Protein AF-A0A1B6G269-F1 (afdb_monomer_lite)

Radius of gyration: 30.37 Å; chains: 1; bounding box: 73×26×115 Å

Foldseek 3Di:
DDDPPPPPLPDDPQWDQAPVRDTDGPLQALLPDQPDPVSRSNPDPDDDPPQDCVQWAKDKPPQEDEAEAQDKDKIFIDTDHRDRWFKDKDFPVRDDQDPQWDDDTRIIIGGRDDQVNFGKMKIWTDRPDDPDDDRRMDIYGYGYDHDPEDPQWDQDPVRDTDGPVQQLQPDQPDPVSRSNPDDPDRPPPDPVPPDDD

pLDDT: mean 77.48, std 16.15, range [37.62, 95.69]

Structure (mmCIF, N/CA/C/O backbone):
data_AF-A0A1B6G269-F1
#
_entry.id   AF-A0A1B6G269-F1
#
loop_
_atom_site.group_PDB
_atom_site.id
_atom_site.type_symbol
_atom_site.label_atom_id
_atom_site.label_alt_id
_atom_site.label_comp_id
_atom_site.label_asym_id
_atom_site.label_entity_id
_atom_site.label_seq_id
_atom_site.pdbx_PDB_ins_code
_atom_site.Cartn_x
_atom_site.Cartn_y
_atom_site.Cartn_z
_atom_site.occupancy
_atom_site.B_iso_or_equiv
_atom_site.auth_seq_id
_atom_site.auth_comp_id
_atom_site.auth_asym_id
_atom_site.auth_atom_id
_atom_site.pdbx_PDB_model_num
ATOM 1 N N . TYR A 1 1 ? 26.802 -4.897 -61.020 1.00 37.62 1 TYR A N 1
ATOM 2 C CA . TYR A 1 1 ? 26.958 -5.917 -59.970 1.00 37.62 1 TYR A CA 1
ATOM 3 C C . TYR A 1 1 ? 26.846 -5.179 -58.650 1.00 37.62 1 TYR A C 1
ATOM 5 O O . TYR A 1 1 ? 27.728 -4.387 -58.351 1.00 37.62 1 TYR A O 1
ATOM 13 N N . ILE A 1 2 ? 25.699 -5.272 -57.979 1.00 40.84 2 ILE A N 1
ATOM 14 C CA . ILE A 1 2 ? 25.471 -4.588 -56.699 1.00 40.84 2 ILE A CA 1
ATOM 15 C C . ILE A 1 2 ? 25.799 -5.619 -55.621 1.00 40.84 2 ILE A C 1
ATOM 17 O O . ILE A 1 2 ? 25.168 -6.671 -55.578 1.00 40.84 2 ILE A O 1
ATOM 21 N N . ASP A 1 3 ? 26.832 -5.345 -54.827 1.00 49.84 3 ASP A N 1
ATOM 22 C CA . ASP A 1 3 ? 27.247 -6.178 -53.699 1.00 49.84 3 ASP A CA 1
ATOM 23 C C . ASP A 1 3 ? 26.264 -5.962 -52.539 1.00 49.84 3 ASP A C 1
ATOM 25 O O . ASP A 1 3 ? 26.357 -4.996 -51.782 1.00 49.84 3 ASP A O 1
ATOM 29 N N . LEU A 1 4 ? 25.256 -6.830 -52.462 1.00 47.50 4 LEU A N 1
ATOM 30 C CA . LEU A 1 4 ? 24.335 -6.925 -51.335 1.00 47.50 4 LEU A CA 1
ATOM 31 C C . LEU A 1 4 ? 24.932 -7.881 -50.299 1.00 47.50 4 LEU A C 1
ATOM 33 O O . LEU A 1 4 ? 24.534 -9.042 -50.206 1.00 47.50 4 LEU A O 1
ATOM 37 N N . ARG A 1 5 ? 25.859 -7.384 -49.473 1.00 54.41 5 ARG A N 1
ATOM 38 C CA . ARG A 1 5 ? 26.115 -7.998 -48.164 1.00 54.41 5 ARG A CA 1
ATOM 39 C C . ARG A 1 5 ? 24.937 -7.692 -47.247 1.00 54.41 5 ARG A C 1
ATOM 41 O O . ARG A 1 5 ? 24.951 -6.733 -46.481 1.00 54.41 5 ARG A O 1
ATOM 48 N N . VAL A 1 6 ? 23.894 -8.504 -47.367 1.00 52.16 6 VAL A N 1
ATOM 49 C CA . VAL A 1 6 ? 22.884 -8.650 -46.321 1.00 52.16 6 VAL A CA 1
ATOM 50 C C . VAL A 1 6 ? 23.563 -9.431 -45.198 1.00 52.16 6 VAL A C 1
ATOM 52 O O . VAL A 1 6 ? 23.680 -10.652 -45.268 1.00 52.16 6 VAL A O 1
ATOM 55 N N . GLU A 1 7 ? 24.079 -8.720 -44.196 1.00 54.22 7 GLU A N 1
ATOM 56 C CA . GLU A 1 7 ? 24.446 -9.312 -42.906 1.00 54.22 7 GLU A CA 1
ATOM 57 C C . GLU A 1 7 ? 23.144 -9.821 -42.269 1.00 54.22 7 GLU A C 1
ATOM 59 O O . GLU A 1 7 ? 22.409 -9.082 -41.614 1.00 54.22 7 GLU A O 1
ATOM 64 N N . LEU A 1 8 ? 22.804 -11.078 -42.556 1.00 56.88 8 LEU A N 1
ATOM 65 C CA . LEU A 1 8 ? 21.768 -11.816 -41.848 1.00 56.88 8 LEU A CA 1
ATOM 66 C C . LEU A 1 8 ? 22.183 -11.853 -40.376 1.00 56.88 8 LEU A C 1
ATOM 68 O O . LEU A 1 8 ? 23.177 -12.492 -40.035 1.00 56.88 8 LEU A O 1
ATOM 72 N N . ASN A 1 9 ? 21.450 -11.142 -39.520 1.00 59.78 9 ASN A N 1
ATOM 73 C CA . ASN A 1 9 ? 21.626 -11.239 -38.075 1.00 59.78 9 ASN A CA 1
ATOM 74 C C . ASN A 1 9 ? 21.563 -12.736 -37.684 1.00 59.78 9 ASN A C 1
ATOM 76 O O . ASN A 1 9 ? 20.561 -13.380 -37.988 1.00 59.78 9 ASN A O 1
ATOM 80 N N . PRO A 1 10 ? 22.610 -13.314 -37.064 1.00 71.31 10 PRO A N 1
ATOM 81 C CA . PRO A 1 10 ? 22.728 -14.759 -36.832 1.00 71.31 10 PRO A CA 1
ATOM 82 C C . PRO A 1 10 ? 21.888 -15.287 -35.656 1.00 71.31 10 PRO A C 1
ATOM 84 O O . PRO A 1 10 ? 21.958 -16.476 -35.356 1.00 71.31 10 PRO A O 1
ATOM 87 N N . CYS A 1 11 ? 21.123 -14.425 -34.985 1.00 75.62 11 CYS A N 1
ATOM 88 C CA . CYS A 1 11 ? 20.239 -14.794 -33.881 1.00 75.62 11 CYS A CA 1
ATOM 89 C C . CYS A 1 11 ? 18.804 -15.028 -34.377 1.00 75.62 11 CYS A C 1
ATOM 91 O O . CYS A 1 11 ? 18.394 -14.489 -35.412 1.00 75.62 11 CYS A O 1
ATOM 93 N N . THR A 1 12 ? 18.034 -15.833 -33.645 1.00 77.00 12 THR A N 1
ATOM 94 C CA . THR A 1 12 ? 16.614 -16.066 -33.948 1.00 77.00 12 THR A CA 1
ATOM 95 C C . THR A 1 12 ? 15.759 -14.826 -33.632 1.00 77.00 12 THR A C 1
ATOM 97 O O . THR A 1 12 ? 16.226 -13.886 -32.994 1.00 77.00 12 THR A O 1
ATOM 100 N N . LEU A 1 13 ? 14.503 -14.787 -34.105 1.00 70.00 13 LEU A N 1
ATOM 101 C CA . LEU A 1 13 ? 13.610 -13.622 -33.943 1.00 70.00 13 LEU A CA 1
ATOM 102 C C . LEU A 1 13 ? 13.376 -13.214 -32.477 1.00 70.00 13 LEU A C 1
ATOM 104 O O . LEU A 1 13 ? 13.076 -12.048 -32.227 1.00 70.00 13 LEU A O 1
ATOM 108 N N . ASP A 1 14 ? 13.543 -14.147 -31.538 1.00 70.88 14 ASP A N 1
ATOM 109 C CA . ASP A 1 14 ? 13.321 -13.942 -30.104 1.00 70.88 14 ASP A CA 1
ATOM 110 C C . ASP A 1 14 ? 14.625 -13.727 -29.307 1.00 70.88 14 ASP A C 1
ATOM 112 O O . ASP A 1 14 ? 14.623 -13.739 -28.072 1.00 70.88 14 ASP A O 1
ATOM 116 N N . GLU A 1 15 ? 15.748 -13.506 -29.998 1.00 81.69 15 GLU A N 1
ATOM 117 C CA . GLU A 1 15 ? 17.080 -13.360 -29.408 1.00 81.69 15 GLU A CA 1
ATOM 118 C C . GLU A 1 15 ? 17.746 -12.020 -29.767 1.00 81.69 15 GLU A C 1
ATOM 120 O O . GLU A 1 15 ? 17.632 -11.490 -30.874 1.00 81.69 15 GLU A O 1
ATOM 125 N N . PHE A 1 16 ? 18.491 -11.475 -28.809 1.00 81.69 16 PHE A N 1
ATOM 126 C CA . PHE A 1 16 ? 19.290 -10.268 -28.921 1.00 81.69 16 PHE A CA 1
ATOM 127 C C . PHE A 1 16 ? 20.758 -10.594 -29.224 1.00 81.69 16 PHE A C 1
ATOM 129 O O . PHE A 1 16 ? 21.390 -11.325 -28.456 1.00 81.69 16 PHE A O 1
ATOM 136 N N . PRO A 1 17 ? 21.332 -10.034 -30.303 1.00 83.81 17 PRO A N 1
ATOM 137 C CA . PRO A 1 17 ? 22.758 -10.130 -30.579 1.00 83.81 17 PRO A CA 1
ATOM 138 C C . PRO A 1 17 ? 23.553 -9.130 -29.727 1.00 83.81 17 PRO A C 1
ATOM 140 O O . PRO A 1 17 ? 23.529 -7.922 -29.973 1.00 83.81 17 PRO A O 1
ATOM 143 N N . CYS A 1 18 ? 24.330 -9.642 -28.779 1.00 84.31 18 CYS A N 1
ATOM 144 C CA . CYS A 1 18 ? 25.372 -8.902 -28.074 1.00 84.31 18 CYS A CA 1
ATOM 145 C C . CYS A 1 18 ? 26.434 -8.372 -29.063 1.00 84.31 18 CYS A C 1
ATOM 147 O O . CYS A 1 18 ? 26.624 -8.916 -30.158 1.00 84.31 18 CYS A O 1
ATOM 149 N N . LYS A 1 19 ? 27.205 -7.345 -28.684 1.00 85.00 19 LYS A N 1
ATOM 150 C CA . LYS A 1 19 ? 28.246 -6.753 -29.552 1.00 85.00 19 LYS A CA 1
ATOM 151 C C . LYS A 1 19 ? 29.370 -7.745 -29.882 1.00 85.00 19 LYS A C 1
ATOM 153 O O . LYS A 1 19 ? 29.971 -7.665 -30.954 1.00 85.00 19 LYS A O 1
ATOM 158 N N . ASN A 1 20 ? 29.611 -8.717 -29.006 1.00 85.06 20 ASN A N 1
ATOM 159 C CA . ASN A 1 20 ? 30.516 -9.847 -29.197 1.00 85.06 20 ASN A CA 1
ATOM 160 C C . ASN A 1 20 ? 29.895 -11.034 -29.960 1.00 85.06 20 ASN A C 1
ATOM 162 O O . ASN A 1 20 ? 30.546 -12.072 -30.080 1.00 85.06 20 ASN A O 1
ATOM 166 N N . ARG A 1 21 ? 28.681 -10.875 -30.510 1.00 80.56 21 ARG A N 1
ATOM 167 C CA . ARG A 1 21 ? 27.929 -11.872 -31.295 1.00 80.56 21 ARG A CA 1
ATOM 168 C C . ARG A 1 21 ? 27.376 -13.057 -30.497 1.00 80.56 21 ARG A C 1
ATOM 170 O O . ARG A 1 21 ? 26.940 -14.032 -31.104 1.00 80.56 21 ARG A O 1
ATOM 177 N N . GLN A 1 22 ? 27.370 -12.986 -29.168 1.00 87.69 22 GLN A N 1
ATOM 178 C CA . GLN A 1 22 ? 26.560 -13.882 -28.343 1.00 87.69 22 GLN A CA 1
ATOM 179 C C . GLN A 1 22 ? 25.071 -13.566 -28.561 1.00 87.69 22 GLN A C 1
ATOM 181 O O . GLN A 1 22 ? 24.708 -12.400 -28.671 1.00 87.69 22 GLN A O 1
ATOM 186 N N . CYS A 1 23 ? 24.216 -14.586 -28.628 1.00 88.44 23 CYS A N 1
ATOM 187 C CA . CYS A 1 23 ? 22.764 -14.410 -28.646 1.00 88.44 23 CYS A CA 1
ATOM 188 C C . CYS A 1 23 ? 22.215 -14.715 -27.250 1.00 88.44 23 CYS A C 1
ATOM 190 O O . CYS A 1 23 ? 22.576 -15.733 -26.654 1.00 88.44 23 CYS A O 1
ATOM 192 N N . ILE A 1 24 ? 21.358 -13.842 -26.736 1.00 85.44 24 ILE A N 1
ATOM 193 C CA . ILE A 1 24 ? 20.616 -14.054 -25.488 1.00 85.44 24 ILE A CA 1
ATOM 194 C C . ILE A 1 24 ? 19.118 -13.854 -25.753 1.00 85.44 24 ILE A C 1
ATOM 196 O O . ILE A 1 24 ? 18.775 -13.109 -26.666 1.00 85.44 24 ILE A O 1
ATOM 200 N N . PRO A 1 25 ? 18.202 -14.484 -25.006 1.00 81.75 25 PRO A N 1
ATOM 201 C CA . PRO A 1 25 ? 16.775 -14.177 -25.073 1.00 81.75 25 PRO A CA 1
ATOM 202 C C . PRO A 1 25 ? 16.476 -12.673 -24.989 1.00 81.75 25 PRO A C 1
ATOM 204 O O . PRO A 1 25 ? 17.053 -11.969 -24.168 1.00 81.75 25 PRO A O 1
AT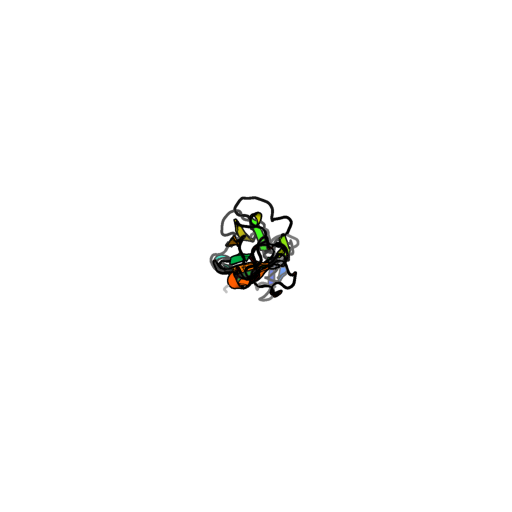OM 207 N N . LEU A 1 26 ? 15.516 -12.174 -25.776 1.00 70.25 26 LEU A N 1
ATOM 208 C CA . LEU A 1 26 ? 15.113 -10.757 -25.745 1.00 70.25 26 LEU A CA 1
ATOM 209 C C . LEU A 1 26 ? 14.633 -10.275 -24.365 1.00 70.25 26 LEU A C 1
ATOM 211 O O . LEU A 1 26 ? 14.704 -9.083 -24.088 1.00 70.25 26 LEU A O 1
ATOM 215 N N . LEU A 1 27 ? 14.138 -11.182 -23.514 1.00 71.50 27 LEU A N 1
ATOM 216 C CA . LEU A 1 27 ? 13.733 -10.879 -22.134 1.00 71.50 27 LEU A CA 1
ATOM 217 C C . LEU A 1 27 ? 14.921 -10.632 -21.190 1.00 71.50 27 LEU A C 1
ATOM 219 O O . LEU A 1 27 ? 14.699 -10.164 -20.083 1.00 71.50 27 LEU A O 1
ATOM 223 N N . GLN A 1 28 ? 16.139 -10.969 -21.621 1.00 77.75 28 GLN A N 1
ATOM 224 C CA . GLN A 1 28 ? 17.386 -10.815 -20.866 1.00 77.75 28 GLN A CA 1
ATOM 225 C C . GLN A 1 28 ? 18.155 -9.539 -21.239 1.00 77.75 28 GLN A C 1
ATOM 227 O O . GLN A 1 28 ? 19.323 -9.388 -20.908 1.00 77.75 28 GLN A O 1
ATOM 232 N N . VAL A 1 29 ? 17.527 -8.643 -22.002 1.00 80.94 29 VAL A N 1
ATOM 233 C CA . VAL A 1 29 ? 18.108 -7.356 -22.394 1.00 80.94 29 VAL A CA 1
ATOM 234 C C . VAL A 1 29 ? 17.570 -6.277 -21.466 1.00 80.94 29 VAL A C 1
ATOM 236 O O . VAL A 1 29 ? 16.350 -6.145 -21.355 1.00 80.94 29 VAL A O 1
ATOM 239 N N . CYS A 1 30 ? 18.450 -5.462 -20.881 1.00 70.94 30 CYS A N 1
ATOM 240 C CA . CYS A 1 30 ? 18.092 -4.420 -19.914 1.00 70.94 30 CYS A CA 1
ATOM 241 C C . CYS A 1 30 ? 17.307 -4.970 -18.701 1.00 70.94 30 CYS A C 1
ATOM 243 O O . CYS A 1 30 ? 16.398 -4.305 -18.195 1.00 70.94 30 CYS A O 1
ATOM 245 N N . ASP A 1 31 ? 17.628 -6.188 -18.256 1.00 64.88 31 ASP A N 1
ATOM 246 C CA . ASP A 1 31 ? 17.035 -6.834 -17.079 1.00 64.88 31 ASP A CA 1
ATOM 247 C C . ASP A 1 31 ? 17.911 -6.701 -15.817 1.00 64.88 31 ASP A C 1
ATOM 249 O O . ASP A 1 31 ? 17.581 -7.220 -14.745 1.00 64.88 31 ASP A O 1
ATOM 253 N N . GLY A 1 32 ? 19.010 -5.948 -15.926 1.00 64.44 32 GLY A N 1
ATOM 254 C CA . GLY A 1 32 ? 19.916 -5.631 -14.828 1.00 64.44 32 GLY A CA 1
ATOM 255 C C . GLY A 1 32 ? 20.874 -6.768 -14.473 1.00 64.44 32 GLY A C 1
ATOM 256 O O . GLY A 1 32 ? 21.616 -6.657 -13.491 1.00 64.44 32 GLY A O 1
ATOM 257 N N . ILE A 1 33 ? 20.882 -7.853 -15.250 1.00 75.19 33 ILE A N 1
ATOM 258 C CA . ILE A 1 33 ? 21.820 -8.963 -15.122 1.00 75.19 33 ILE A CA 1
ATOM 259 C C . ILE A 1 33 ? 22.651 -9.014 -16.403 1.00 75.19 33 ILE A C 1
ATOM 261 O O . ILE A 1 33 ? 22.121 -9.032 -17.503 1.00 75.19 33 ILE A O 1
ATOM 265 N N . LEU A 1 34 ? 23.977 -9.090 -16.261 1.00 81.31 34 LEU A N 1
ATOM 266 C CA . LEU A 1 34 ? 24.868 -9.264 -17.409 1.00 81.31 34 LEU A CA 1
ATOM 267 C C . LEU A 1 34 ? 24.742 -10.691 -17.957 1.00 81.31 34 LEU A C 1
ATOM 269 O O . LEU A 1 34 ? 25.395 -11.624 -17.478 1.00 81.31 34 LEU A O 1
ATOM 273 N N . HIS A 1 35 ? 23.907 -10.847 -18.969 1.00 84.12 35 HIS A N 1
ATOM 274 C CA . HIS A 1 35 ? 23.747 -12.041 -19.781 1.00 84.12 35 HIS A CA 1
ATOM 275 C C . HIS A 1 35 ? 24.718 -12.046 -20.963 1.00 84.12 35 HIS A C 1
ATOM 277 O O . HIS A 1 35 ? 25.256 -13.103 -21.318 1.00 84.12 35 HIS A O 1
ATOM 283 N N . CYS A 1 36 ? 25.015 -10.881 -21.546 1.00 87.19 36 CYS A N 1
ATOM 284 C CA . CYS A 1 36 ? 26.116 -10.767 -22.492 1.00 87.19 36 CYS A CA 1
ATOM 285 C C . CYS A 1 36 ? 27.458 -10.764 -21.752 1.00 87.19 36 CYS A C 1
ATOM 287 O O . CYS A 1 36 ? 27.698 -9.986 -20.830 1.00 87.19 36 CYS A O 1
ATOM 289 N N . SER A 1 37 ? 28.403 -11.575 -22.226 1.00 87.50 37 SER A N 1
ATOM 290 C CA . SER A 1 37 ? 29.769 -11.611 -21.673 1.00 87.50 37 SER A CA 1
ATOM 291 C C . SER A 1 37 ? 30.568 -10.315 -21.881 1.00 87.50 37 SER A C 1
ATOM 293 O O . SER A 1 37 ? 31.573 -10.098 -21.208 1.00 87.50 37 SER A O 1
ATOM 295 N N . ASP A 1 38 ? 30.124 -9.441 -22.785 1.00 84.62 38 ASP A N 1
ATOM 296 C CA . ASP A 1 38 ? 30.651 -8.087 -22.981 1.00 84.62 38 ASP A CA 1
ATOM 297 C C . ASP A 1 38 ? 29.766 -6.988 -22.361 1.00 84.62 38 ASP A C 1
ATOM 299 O O . ASP A 1 38 ? 30.051 -5.802 -22.538 1.00 84.62 38 ASP A O 1
ATOM 303 N N . GLY A 1 39 ? 28.702 -7.383 -21.652 1.00 80.00 39 GLY A N 1
ATOM 304 C CA . GLY A 1 39 ? 27.723 -6.505 -21.018 1.00 80.00 39 GLY A CA 1
ATOM 305 C C . GLY A 1 39 ? 26.888 -5.666 -21.985 1.00 80.00 39 GLY A C 1
ATOM 306 O O . GLY A 1 39 ? 26.321 -4.664 -21.565 1.00 80.00 39 GLY A O 1
ATOM 307 N N . SER A 1 40 ? 26.846 -5.998 -23.282 1.00 85.00 40 SER A N 1
ATOM 308 C CA . SER A 1 40 ? 26.139 -5.191 -24.295 1.00 85.00 40 SER A CA 1
ATOM 309 C C . SER A 1 40 ? 24.630 -5.098 -24.105 1.00 85.00 40 SER A C 1
ATOM 311 O O . SER A 1 40 ? 24.024 -4.122 -24.544 1.00 85.00 40 SER A O 1
ATOM 313 N N . ASP A 1 41 ? 24.047 -6.115 -23.487 1.00 81.06 41 ASP A N 1
ATOM 314 C CA . ASP A 1 41 ? 22.657 -6.174 -23.041 1.00 81.06 41 ASP A CA 1
ATOM 315 C C . ASP A 1 41 ? 22.300 -5.086 -22.029 1.00 81.06 41 ASP A C 1
ATOM 317 O O . ASP A 1 41 ? 21.157 -4.645 -22.003 1.00 81.06 41 ASP A O 1
ATOM 321 N N . GLU A 1 42 ? 23.287 -4.597 -21.277 1.00 81.56 42 GLU A N 1
ATOM 322 C CA . GLU A 1 42 ? 23.119 -3.553 -20.259 1.00 81.56 42 GLU A CA 1
ATOM 323 C C . GLU A 1 42 ? 23.884 -2.255 -20.599 1.00 81.56 42 GLU A C 1
ATOM 325 O O . GLU A 1 42 ? 23.612 -1.183 -20.057 1.00 81.56 42 GLU A O 1
ATOM 330 N N . ALA A 1 43 ? 24.852 -2.300 -21.522 1.00 74.06 43 ALA A N 1
ATOM 331 C CA . ALA A 1 43 ? 25.753 -1.179 -21.807 1.00 74.06 43 ALA A CA 1
ATOM 332 C C . ALA A 1 43 ? 25.138 -0.091 -22.701 1.00 74.06 43 ALA A C 1
ATOM 334 O O . ALA A 1 43 ? 25.681 1.011 -22.812 1.00 74.06 43 ALA A O 1
ATOM 335 N N . THR A 1 44 ? 24.052 -0.384 -23.419 1.00 65.56 44 THR A N 1
ATOM 336 C CA . THR A 1 44 ? 23.376 0.586 -24.296 1.00 65.56 44 THR A CA 1
ATOM 337 C C . THR A 1 44 ? 21.870 0.349 -24.278 1.00 65.56 44 THR A C 1
ATOM 339 O O . THR A 1 44 ? 21.245 0.088 -25.304 1.00 65.56 44 THR A O 1
ATOM 342 N N . CYS A 1 45 ? 21.267 0.518 -23.102 1.00 67.94 45 CYS A N 1
ATOM 343 C CA . CYS A 1 45 ? 19.828 0.737 -22.972 1.00 67.94 45 CYS A CA 1
ATOM 344 C C . CYS A 1 45 ? 19.494 2.155 -23.476 1.00 67.94 45 CYS A C 1
ATOM 346 O O . CYS A 1 45 ? 19.238 3.091 -22.717 1.00 67.94 45 CYS A O 1
ATOM 348 N N . GLN A 1 46 ? 19.590 2.338 -24.796 1.00 55.16 46 GLN A N 1
ATOM 349 C CA . GLN A 1 46 ? 19.053 3.497 -25.495 1.00 55.16 46 GLN A CA 1
ATOM 350 C C . GLN A 1 46 ? 17.594 3.194 -25.807 1.00 55.16 46 GLN A C 1
ATOM 352 O O . GLN A 1 46 ? 17.297 2.396 -26.698 1.00 55.16 46 GLN A O 1
ATOM 357 N N . ILE A 1 47 ? 16.699 3.856 -25.075 1.00 51.03 47 ILE A N 1
ATOM 358 C CA . ILE A 1 47 ? 15.291 4.011 -25.432 1.00 51.03 47 ILE A CA 1
ATOM 359 C C . ILE A 1 47 ? 15.236 4.395 -26.924 1.00 51.03 47 ILE A C 1
ATOM 361 O O . ILE A 1 47 ? 15.537 5.530 -27.296 1.00 51.03 47 ILE A O 1
ATOM 365 N N . ARG A 1 48 ? 14.887 3.454 -27.811 1.00 39.38 48 ARG A N 1
ATOM 366 C CA . ARG A 1 48 ? 14.340 3.833 -29.117 1.00 39.38 48 ARG A CA 1
ATOM 367 C C . ARG A 1 48 ? 12.888 4.234 -28.862 1.00 39.38 48 ARG A C 1
ATOM 369 O O . ARG A 1 48 ? 12.188 3.474 -28.191 1.00 39.38 48 ARG A O 1
ATOM 376 N N . PRO A 1 49 ? 12.414 5.372 -29.392 1.00 39.88 49 PRO A N 1
ATOM 377 C CA . PRO A 1 49 ? 11.008 5.734 -29.280 1.00 39.88 49 PRO A CA 1
ATOM 378 C C . PRO A 1 49 ? 10.191 4.639 -29.982 1.00 39.88 49 PRO A C 1
ATOM 380 O O . PRO A 1 49 ? 10.321 4.462 -31.194 1.00 39.88 49 PRO A O 1
ATOM 383 N N . GLY A 1 50 ? 9.435 3.843 -29.215 1.00 43.97 50 GLY A N 1
ATOM 384 C CA . GLY A 1 50 ? 8.574 2.780 -29.756 1.00 43.97 50 GLY A CA 1
ATOM 385 C C . GLY A 1 50 ? 8.558 1.424 -29.032 1.00 43.97 50 GLY A C 1
ATOM 386 O O . GLY A 1 50 ? 7.788 0.560 -29.441 1.00 43.97 50 GLY A O 1
ATOM 387 N N . ARG A 1 51 ? 9.351 1.201 -27.976 1.00 49.88 51 ARG A N 1
ATOM 388 C CA . ARG A 1 51 ? 9.026 0.204 -26.932 1.00 49.88 51 ARG A CA 1
ATOM 389 C C . ARG A 1 51 ? 9.162 0.893 -25.587 1.00 49.88 51 ARG A C 1
ATOM 391 O O . ARG A 1 51 ? 10.224 0.901 -24.976 1.00 49.88 51 ARG A O 1
ATOM 398 N N . ASP A 1 52 ? 8.098 1.607 -25.269 1.00 47.47 52 ASP A N 1
ATOM 399 C CA . ASP A 1 52 ? 8.040 2.618 -24.236 1.00 47.47 52 ASP A CA 1
ATOM 400 C C . ASP A 1 52 ? 7.535 1.977 -22.935 1.00 47.47 52 ASP A C 1
ATOM 402 O O . ASP A 1 52 ? 6.491 1.328 -22.900 1.00 47.47 52 ASP A O 1
ATOM 406 N N . LEU A 1 53 ? 8.307 2.130 -21.858 1.00 50.75 53 LEU A N 1
ATOM 407 C CA . LEU A 1 53 ? 7.872 1.813 -20.493 1.00 50.75 53 LEU A CA 1
ATOM 408 C C . LEU A 1 53 ? 6.773 2.783 -20.014 1.00 50.75 53 LEU A C 1
ATOM 410 O O . LEU A 1 53 ? 6.296 2.646 -18.891 1.00 50.75 53 LEU A O 1
ATOM 414 N N . SER A 1 54 ? 6.331 3.718 -20.868 1.00 50.12 54 SER A N 1
ATOM 415 C CA . SER A 1 54 ? 5.058 4.441 -20.747 1.00 50.12 54 SER A CA 1
ATOM 416 C C . SER A 1 54 ? 3.850 3.541 -20.512 1.00 50.12 54 SER A C 1
ATOM 418 O O . SER A 1 54 ? 2.872 4.009 -19.940 1.00 50.12 54 SER A O 1
ATOM 420 N N . ASP A 1 55 ? 3.910 2.283 -20.955 1.00 57.66 55 ASP A N 1
ATOM 421 C CA . ASP A 1 55 ? 2.811 1.326 -20.811 1.00 57.66 55 ASP A CA 1
ATOM 422 C C . ASP A 1 55 ? 2.897 0.525 -19.502 1.00 57.66 55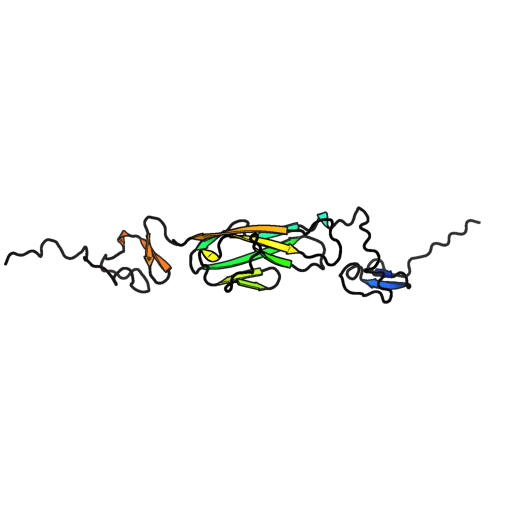 ASP A C 1
ATOM 424 O O . ASP A 1 55 ? 2.068 -0.356 -19.279 1.00 57.66 55 ASP A O 1
ATOM 428 N N . LEU A 1 56 ? 3.896 0.788 -18.641 1.00 72.69 56 LEU A N 1
ATOM 429 C CA . LEU A 1 56 ? 3.908 0.246 -17.286 1.00 72.69 56 LEU A CA 1
ATOM 430 C C . LEU A 1 56 ? 2.948 1.054 -16.410 1.00 72.69 56 LEU A C 1
ATOM 432 O O . LEU A 1 56 ? 3.288 2.119 -15.893 1.00 72.69 56 LEU A O 1
ATOM 436 N N . GLU A 1 57 ? 1.756 0.509 -16.218 1.00 80.56 57 GLU A N 1
ATOM 437 C CA . GLU A 1 57 ? 0.739 1.063 -15.336 1.00 80.56 57 GLU A CA 1
ATOM 438 C C . GLU A 1 57 ? 0.708 0.265 -14.030 1.00 80.56 57 GLU A C 1
ATOM 440 O O . GLU A 1 57 ? 0.554 -0.960 -14.032 1.00 80.56 57 GLU A O 1
ATOM 445 N N . LEU A 1 58 ? 0.865 0.960 -12.902 1.00 88.19 58 LEU A N 1
ATOM 446 C CA . LEU A 1 58 ? 0.595 0.390 -11.586 1.00 88.19 58 LEU A CA 1
ATOM 447 C C . LEU A 1 58 ? -0.795 0.818 -11.137 1.00 88.19 58 LEU A C 1
ATOM 449 O O . LEU A 1 58 ? -1.164 1.981 -11.273 1.00 88.19 58 LEU A O 1
ATOM 453 N N . LYS A 1 59 ? -1.538 -0.126 -10.567 1.00 91.69 59 LYS A N 1
ATOM 454 C CA . LYS A 1 59 ? -2.850 0.106 -9.979 1.00 91.69 59 LYS A CA 1
ATOM 455 C C . LYS A 1 59 ? -2.948 -0.604 -8.640 1.00 91.69 59 LYS A C 1
ATOM 457 O O . LYS A 1 59 ? -2.776 -1.822 -8.565 1.00 91.69 59 LYS A O 1
ATOM 462 N N . ILE A 1 60 ? -3.274 0.130 -7.589 1.00 92.81 60 ILE A N 1
ATOM 463 C CA . ILE A 1 60 ? -3.551 -0.444 -6.276 1.00 92.81 60 ILE A CA 1
ATOM 464 C C . ILE A 1 60 ? -5.038 -0.800 -6.179 1.00 92.81 60 ILE A C 1
ATOM 466 O O . ILE A 1 60 ? -5.917 -0.002 -6.510 1.00 92.81 60 ILE A O 1
ATOM 470 N N . GLU A 1 61 ? -5.329 -2.013 -5.706 1.00 89.38 61 GLU A N 1
ATOM 471 C CA . GLU A 1 61 ? -6.686 -2.448 -5.383 1.00 89.38 61 GLU A CA 1
ATOM 472 C C . GLU A 1 61 ? -6.822 -2.805 -3.892 1.00 89.38 61 GLU A C 1
ATOM 474 O O . GLU A 1 61 ? -6.021 -3.597 -3.371 1.00 89.38 61 GLU A O 1
ATOM 479 N N . PRO A 1 62 ? -7.845 -2.259 -3.199 1.00 87.69 62 PRO A N 1
ATOM 480 C CA . PRO A 1 62 ? -8.804 -1.237 -3.668 1.00 87.69 62 PRO A CA 1
ATOM 481 C C . PRO A 1 62 ? -8.167 0.163 -3.826 1.00 87.69 62 PRO A C 1
ATOM 483 O O . PRO A 1 62 ? -7.102 0.417 -3.281 1.00 87.69 62 PRO A O 1
ATOM 486 N N . SER A 1 63 ? -8.820 1.086 -4.546 1.00 72.06 63 SER A N 1
ATOM 487 C CA . SER A 1 63 ? -8.302 2.450 -4.799 1.00 72.06 63 SER A CA 1
ATOM 488 C C . SER A 1 63 ? -8.435 3.411 -3.606 1.00 72.06 63 SER A C 1
ATOM 490 O O . SER A 1 63 ? -7.793 4.454 -3.560 1.00 72.06 63 SER A O 1
ATOM 492 N N . ASN A 1 64 ? -9.292 3.084 -2.640 1.00 73.81 64 ASN A N 1
ATOM 493 C CA . ASN A 1 64 ? -9.349 3.701 -1.319 1.00 73.81 64 ASN A CA 1
ATOM 494 C C . ASN A 1 64 ? -9.718 2.620 -0.301 1.00 73.81 64 ASN A C 1
ATOM 496 O O . ASN A 1 64 ? -10.304 1.595 -0.666 1.00 73.81 64 ASN A O 1
ATOM 500 N N . ARG A 1 65 ? -9.343 2.816 0.965 1.00 82.56 65 ARG A N 1
ATOM 501 C CA . ARG A 1 65 ? -9.755 1.889 2.014 1.00 82.56 65 ARG A CA 1
ATOM 502 C C . ARG A 1 65 ? -9.932 2.575 3.356 1.00 82.56 65 ARG A C 1
ATOM 504 O O . ARG A 1 65 ? -8.991 3.133 3.919 1.00 82.56 65 ARG A O 1
ATOM 511 N N . GLU A 1 66 ? -11.140 2.438 3.878 1.00 88.56 66 GLU A N 1
ATOM 512 C CA . GLU A 1 66 ? -11.460 2.658 5.280 1.00 88.56 66 GLU A CA 1
ATOM 513 C C . GLU A 1 66 ? -11.385 1.295 5.966 1.00 88.56 66 GLU A C 1
ATOM 515 O O . GLU A 1 66 ? -12.032 0.338 5.545 1.00 88.56 66 GLU A O 1
ATOM 520 N N . ALA A 1 67 ? -10.498 1.183 6.945 1.00 86.38 67 ALA A N 1
ATOM 521 C CA . ALA A 1 67 ? -10.317 -0.016 7.743 1.00 86.38 67 ALA A CA 1
ATOM 522 C C . ALA A 1 67 ? -10.665 0.293 9.193 1.00 86.38 67 ALA A C 1
ATOM 524 O O . ALA A 1 67 ? -10.541 1.429 9.655 1.00 86.38 67 ALA A O 1
ATOM 525 N N . HIS A 1 68 ? -11.050 -0.730 9.935 1.00 85.38 68 HIS A N 1
ATOM 526 C CA . HIS A 1 68 ? -11.355 -0.572 11.346 1.00 85.38 68 HIS A CA 1
ATOM 527 C C . HIS A 1 68 ? -10.200 -1.016 12.236 1.00 85.38 68 HIS A C 1
ATOM 529 O O . HIS A 1 68 ? -9.331 -1.808 11.854 1.00 85.38 68 HIS A O 1
ATOM 535 N N . PHE A 1 69 ? -10.196 -0.509 13.466 1.00 84.75 69 PHE A N 1
ATOM 536 C CA . PHE A 1 69 ? -9.228 -0.919 14.470 1.00 84.75 69 PHE A CA 1
ATOM 537 C C . PHE A 1 69 ? -9.186 -2.451 14.646 1.00 84.75 69 PHE A C 1
ATOM 539 O O . PHE A 1 69 ? -10.189 -3.117 14.906 1.00 84.75 69 PHE A O 1
ATOM 546 N N . GLY A 1 70 ? -7.990 -3.021 14.537 1.00 84.12 70 GLY A N 1
ATOM 547 C CA . GLY A 1 70 ? -7.720 -4.447 14.670 1.00 84.12 70 GLY A CA 1
ATOM 548 C C . GLY A 1 70 ? -8.038 -5.284 13.425 1.00 84.12 70 GLY A C 1
ATOM 549 O O . GLY A 1 70 ? -7.827 -6.500 13.465 1.00 84.12 70 GLY A O 1
ATOM 550 N N . GLU A 1 71 ? -8.526 -4.684 12.338 1.00 85.06 71 GLU A N 1
ATOM 551 C CA . GLU A 1 71 ? -8.778 -5.371 11.067 1.00 85.06 71 GLU A CA 1
ATOM 552 C C . GLU A 1 71 ? -7.462 -5.817 10.405 1.00 85.06 71 GLU A C 1
ATOM 554 O O . GLU A 1 71 ? -6.391 -5.264 10.666 1.00 85.06 71 GLU A O 1
ATOM 559 N N . THR A 1 72 ? -7.522 -6.845 9.555 1.00 90.31 72 THR A N 1
ATOM 560 C CA . THR A 1 72 ? -6.394 -7.207 8.684 1.00 90.31 72 THR A CA 1
ATOM 561 C C . THR A 1 72 ? -6.581 -6.574 7.312 1.00 90.31 72 THR A C 1
ATOM 563 O O . THR A 1 72 ? -7.568 -6.828 6.619 1.00 90.31 72 THR A O 1
ATOM 566 N N . VAL A 1 73 ? -5.617 -5.748 6.920 1.00 92.00 73 VAL A N 1
ATOM 567 C CA . VAL A 1 73 ? -5.670 -4.946 5.703 1.00 92.00 73 VAL A CA 1
ATOM 568 C C . VAL A 1 73 ? -4.699 -5.493 4.667 1.00 92.00 73 VAL A C 1
ATOM 570 O O . VAL A 1 73 ? -3.491 -5.361 4.811 1.00 92.00 73 VAL A O 1
ATOM 573 N N . ASP A 1 74 ? -5.248 -6.086 3.614 1.00 93.50 74 ASP A N 1
ATOM 574 C CA . ASP A 1 74 ? -4.535 -6.482 2.401 1.00 93.50 74 ASP A CA 1
ATOM 575 C C . ASP A 1 74 ? -4.641 -5.405 1.313 1.00 93.50 74 ASP A C 1
ATOM 577 O O . ASP A 1 74 ? -5.747 -5.026 0.923 1.00 93.50 74 ASP A O 1
ATOM 581 N N . LEU A 1 75 ? -3.495 -4.929 0.829 1.00 94.19 75 LEU A N 1
ATOM 582 C CA . LEU A 1 75 ? -3.365 -3.980 -0.276 1.00 94.19 75 LEU A CA 1
ATOM 583 C C . LEU A 1 75 ? -2.559 -4.634 -1.391 1.00 94.19 75 LEU A C 1
ATOM 585 O O . LEU A 1 75 ? -1.445 -5.110 -1.152 1.00 94.19 75 LEU A O 1
ATOM 589 N N . ARG A 1 76 ? -3.113 -4.671 -2.603 1.00 93.81 76 ARG A N 1
ATOM 590 C CA . ARG A 1 76 ? -2.466 -5.326 -3.740 1.00 93.81 76 ARG A CA 1
ATOM 591 C C . ARG A 1 76 ? -2.091 -4.311 -4.803 1.00 93.81 76 ARG A C 1
ATOM 593 O O . ARG A 1 76 ? -2.936 -3.531 -5.221 1.00 93.81 76 ARG A O 1
ATOM 600 N N . CYS A 1 77 ? -0.847 -4.368 -5.260 1.00 92.56 77 CYS A N 1
ATOM 601 C CA . CYS A 1 77 ? -0.362 -3.552 -6.361 1.00 92.56 77 CYS A CA 1
ATOM 602 C C . CYS A 1 77 ? -0.300 -4.382 -7.643 1.00 92.56 77 CYS A C 1
ATOM 604 O O . CYS A 1 77 ? 0.496 -5.309 -7.768 1.00 92.56 77 CYS A O 1
ATOM 606 N N . ILE A 1 78 ? -1.169 -4.069 -8.590 1.00 89.94 78 ILE A N 1
ATOM 607 C CA . ILE A 1 78 ? -1.263 -4.739 -9.879 1.00 89.94 78 ILE A CA 1
ATOM 608 C C . ILE A 1 78 ? -0.423 -3.944 -10.868 1.00 89.94 78 ILE A C 1
ATOM 610 O O . ILE A 1 78 ? -0.602 -2.740 -11.002 1.00 89.94 78 ILE A O 1
ATOM 614 N N . ALA A 1 79 ? 0.479 -4.623 -11.566 1.00 86.44 79 ALA A N 1
ATOM 615 C CA . ALA A 1 79 ? 1.281 -4.022 -12.616 1.00 86.44 79 ALA A CA 1
ATOM 616 C C . ALA A 1 79 ? 0.843 -4.570 -13.978 1.00 86.44 79 ALA A C 1
ATOM 618 O O . ALA A 1 79 ? 0.850 -5.786 -14.193 1.00 86.44 79 ALA A O 1
ATOM 619 N N . ALA A 1 80 ? 0.461 -3.681 -14.888 1.00 81.31 80 ALA A N 1
ATOM 620 C CA . ALA A 1 80 ? 0.196 -3.992 -16.284 1.00 81.31 80 ALA A CA 1
ATOM 621 C C . ALA A 1 80 ? 1.358 -3.440 -17.112 1.00 81.31 80 ALA A C 1
ATOM 623 O O . ALA A 1 80 ? 1.590 -2.240 -17.096 1.00 81.31 80 ALA A O 1
ATOM 624 N N . GLY A 1 81 ? 2.128 -4.306 -17.778 1.00 69.31 81 GLY A N 1
ATOM 625 C CA . GLY A 1 81 ? 3.284 -3.862 -18.556 1.00 69.31 81 GLY A CA 1
ATOM 626 C C . GLY A 1 81 ? 4.371 -4.925 -18.770 1.00 69.31 81 GLY A C 1
ATOM 627 O O . GLY A 1 81 ? 4.139 -6.119 -18.535 1.00 69.31 81 GLY A O 1
ATOM 628 N N . PRO A 1 82 ? 5.561 -4.501 -19.238 1.00 62.06 82 PRO A N 1
ATOM 629 C CA . PRO A 1 82 ? 6.698 -5.377 -19.544 1.00 62.06 82 PRO A CA 1
ATOM 630 C C . PRO A 1 82 ? 7.274 -6.045 -18.291 1.00 62.06 82 PRO A C 1
ATOM 632 O O . PRO A 1 82 ? 7.513 -5.370 -17.307 1.00 62.06 82 PRO A O 1
ATOM 635 N N . GLN A 1 83 ? 7.546 -7.351 -18.315 1.00 64.56 83 GLN A N 1
ATOM 636 C CA . GLN A 1 83 ? 8.100 -8.079 -17.158 1.00 64.56 83 GLN A CA 1
ATOM 637 C C . GLN A 1 83 ? 9.565 -7.682 -16.868 1.00 64.56 83 GLN A C 1
ATOM 639 O O . GLN A 1 83 ? 10.248 -7.184 -17.755 1.00 64.56 83 GLN A O 1
ATOM 644 N N . GLY A 1 84 ? 10.059 -7.943 -15.649 1.00 66.81 84 GLY A N 1
ATOM 645 C CA . GLY A 1 84 ? 11.462 -7.685 -15.263 1.00 66.81 84 GLY A CA 1
ATOM 646 C C . GLY A 1 84 ? 11.663 -6.593 -14.206 1.00 66.81 84 GLY A C 1
ATOM 647 O O . GLY A 1 84 ? 12.792 -6.278 -13.849 1.00 66.81 84 GLY A O 1
ATOM 648 N N . PHE A 1 85 ? 10.583 -6.031 -13.660 1.00 72.44 85 PHE A N 1
ATOM 649 C CA . PHE A 1 85 ? 10.637 -5.060 -12.566 1.00 72.44 85 PHE A CA 1
ATOM 650 C C . PHE A 1 85 ? 10.297 -5.699 -11.214 1.00 72.44 85 PHE A C 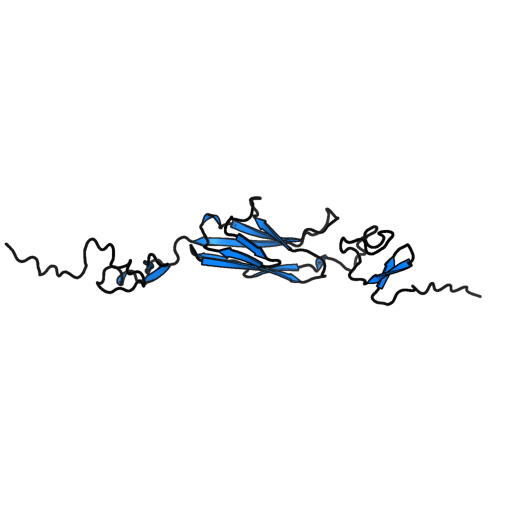1
ATOM 652 O O . PHE A 1 85 ? 9.624 -6.729 -11.124 1.00 72.44 85 PHE A O 1
ATOM 659 N N . LYS A 1 86 ? 10.729 -5.045 -10.132 1.00 77.31 86 LYS A N 1
ATOM 660 C CA . LYS A 1 86 ? 10.362 -5.408 -8.761 1.00 77.31 86 LYS A CA 1
ATOM 661 C C . LYS A 1 86 ? 9.533 -4.300 -8.124 1.00 77.31 86 LYS A C 1
ATOM 663 O O . LYS A 1 86 ? 9.888 -3.129 -8.219 1.00 77.31 86 LYS A O 1
ATOM 668 N N . LEU A 1 87 ? 8.443 -4.701 -7.472 1.00 86.38 87 LEU A N 1
ATOM 669 C CA . LEU A 1 87 ? 7.541 -3.804 -6.757 1.00 86.38 87 LEU A CA 1
ATOM 670 C C . LEU A 1 87 ? 7.997 -3.600 -5.314 1.00 86.38 87 LEU A C 1
ATOM 672 O O . LEU A 1 87 ? 8.412 -4.539 -4.623 1.00 86.38 87 LEU A O 1
ATOM 676 N N . TYR A 1 88 ? 7.855 -2.366 -4.858 1.00 89.44 88 TYR A N 1
ATOM 677 C CA . TYR A 1 88 ? 8.174 -1.921 -3.515 1.00 89.44 88 TYR A CA 1
ATOM 678 C C . TYR A 1 88 ? 7.010 -1.133 -2.936 1.00 89.44 88 TYR A C 1
ATOM 680 O O . TYR A 1 88 ? 6.315 -0.410 -3.648 1.00 89.44 88 TYR A O 1
ATOM 688 N N . TRP A 1 89 ? 6.816 -1.287 -1.629 1.00 92.50 89 TRP A N 1
ATOM 689 C CA . TRP A 1 89 ? 5.874 -0.491 -0.864 1.00 92.50 89 TRP A CA 1
ATOM 690 C C . TRP A 1 89 ? 6.632 0.469 0.042 1.00 92.50 89 TRP A C 1
ATOM 692 O O . TRP A 1 89 ? 7.525 0.065 0.791 1.00 92.50 89 TRP A O 1
ATOM 702 N N . SER A 1 90 ? 6.235 1.731 0.016 1.00 92.31 90 SER A N 1
ATOM 703 C CA . SER A 1 90 ? 6.777 2.772 0.882 1.00 92.31 90 SER A CA 1
ATOM 704 C C . SER A 1 90 ? 5.663 3.651 1.440 1.00 92.31 90 SER A C 1
ATOM 706 O O . SER A 1 90 ? 4.519 3.621 0.979 1.00 92.31 90 SER A O 1
ATOM 708 N N . ARG A 1 91 ? 5.979 4.411 2.491 1.00 93.75 91 ARG A N 1
ATOM 709 C CA . ARG A 1 91 ? 5.076 5.436 3.015 1.00 93.75 91 ARG A CA 1
ATOM 710 C C . ARG A 1 91 ? 5.425 6.788 2.404 1.00 93.75 91 ARG A C 1
ATOM 712 O O . ARG A 1 91 ? 6.600 7.135 2.288 1.00 93.75 91 ARG A O 1
ATOM 719 N N . ALA A 1 92 ? 4.409 7.586 2.084 1.00 92.12 92 ALA A N 1
ATOM 720 C CA . ALA A 1 92 ? 4.612 8.927 1.531 1.00 92.12 92 ALA A CA 1
ATOM 721 C C . ALA A 1 92 ? 5.278 9.910 2.511 1.00 92.12 92 ALA A C 1
ATOM 723 O O . ALA A 1 92 ? 5.853 10.906 2.084 1.00 92.12 92 ALA A O 1
ATOM 724 N N . ASP A 1 93 ? 5.202 9.645 3.816 1.00 90.81 93 ASP A N 1
ATOM 725 C CA . ASP A 1 93 ? 5.864 10.440 4.858 1.00 90.81 93 ASP A CA 1
ATOM 726 C C . ASP A 1 93 ? 7.369 10.142 4.993 1.00 90.81 93 ASP A C 1
ATOM 728 O O . ASP A 1 93 ? 8.045 10.758 5.816 1.00 90.81 93 ASP A O 1
ATOM 732 N N . GLY A 1 94 ? 7.903 9.210 4.195 1.00 86.50 94 GLY A N 1
ATOM 733 C CA . GLY A 1 94 ? 9.302 8.789 4.254 1.00 86.50 94 GLY A CA 1
ATOM 734 C C . GLY A 1 94 ? 9.635 7.894 5.451 1.00 86.50 94 GLY A C 1
ATOM 735 O O . GLY A 1 94 ? 10.801 7.544 5.640 1.00 86.50 94 GLY A O 1
ATOM 736 N N . GLY A 1 95 ? 8.642 7.513 6.260 1.00 89.31 95 GLY A N 1
ATOM 737 C CA . GLY A 1 95 ? 8.809 6.556 7.345 1.00 89.31 95 GLY A CA 1
ATOM 738 C C . GLY A 1 95 ? 8.945 5.118 6.839 1.00 89.31 95 GLY A C 1
ATOM 739 O O . GLY A 1 95 ? 8.503 4.761 5.745 1.00 89.31 95 GLY A O 1
ATOM 740 N N . ASN A 1 96 ? 9.532 4.252 7.666 1.00 92.44 96 ASN A N 1
ATOM 741 C CA . ASN A 1 96 ? 9.512 2.815 7.414 1.00 92.44 96 ASN A CA 1
ATOM 742 C C . ASN A 1 96 ? 8.074 2.272 7.455 1.00 92.44 96 ASN A C 1
ATOM 744 O O . ASN A 1 96 ? 7.196 2.827 8.122 1.00 92.44 96 ASN A O 1
ATOM 748 N N . LEU A 1 97 ? 7.844 1.146 6.773 1.00 93.06 97 LEU A N 1
ATOM 749 C CA . LEU A 1 97 ? 6.580 0.425 6.889 1.00 93.06 97 LEU A CA 1
ATOM 750 C C . LEU A 1 97 ? 6.291 0.091 8.368 1.00 93.06 97 LEU A C 1
ATOM 752 O O . LEU A 1 97 ? 7.227 -0.222 9.112 1.00 93.06 97 LEU A O 1
ATOM 756 N N . PRO A 1 98 ? 5.019 0.159 8.804 1.00 93.62 98 PRO A N 1
ATOM 757 C CA . PRO A 1 98 ? 4.648 -0.121 10.188 1.00 93.62 98 PRO A CA 1
ATOM 758 C C . PRO A 1 98 ? 5.135 -1.495 10.663 1.00 93.62 98 PRO A C 1
ATOM 760 O O . PRO A 1 98 ? 5.203 -2.436 9.878 1.00 93.62 98 PRO A O 1
ATOM 763 N N . ALA A 1 99 ? 5.399 -1.652 11.962 1.00 93.31 99 ALA A N 1
ATOM 764 C CA . ALA A 1 99 ? 5.899 -2.915 12.522 1.00 93.31 99 ALA A CA 1
ATOM 765 C C . ALA A 1 99 ? 4.953 -4.112 12.298 1.00 93.31 99 ALA A C 1
ATOM 767 O O . ALA A 1 99 ? 5.393 -5.259 12.257 1.00 93.31 99 ALA A O 1
ATOM 768 N N . ASN A 1 100 ? 3.654 -3.846 12.145 1.00 93.25 100 ASN A N 1
ATOM 769 C CA . ASN A 1 100 ? 2.619 -4.832 11.846 1.00 93.25 100 ASN A CA 1
ATOM 770 C C . ASN A 1 100 ? 2.348 -5.014 10.339 1.00 93.25 100 ASN A C 1
ATOM 772 O O . ASN A 1 100 ? 1.402 -5.714 9.971 1.00 93.25 100 ASN A O 1
ATOM 776 N N . ALA A 1 101 ? 3.154 -4.393 9.474 1.00 95.06 101 ALA A N 1
ATOM 777 C CA . ALA A 1 101 ? 3.081 -4.523 8.027 1.00 95.06 101 ALA A CA 1
ATOM 778 C C . ALA A 1 101 ? 4.049 -5.597 7.519 1.00 95.06 101 ALA A C 1
ATOM 780 O O . ALA A 1 101 ? 5.213 -5.661 7.921 1.00 95.06 101 ALA A O 1
ATOM 781 N N . ARG A 1 102 ? 3.588 -6.418 6.576 1.00 95.38 102 ARG A N 1
ATOM 782 C CA . ARG A 1 102 ? 4.398 -7.436 5.911 1.00 95.38 102 ARG A CA 1
ATOM 783 C C . ARG A 1 102 ? 4.202 -7.367 4.403 1.00 95.38 102 ARG A C 1
ATOM 785 O O . ARG A 1 102 ? 3.118 -7.659 3.902 1.00 95.38 102 ARG A O 1
ATOM 792 N N . GLN A 1 103 ? 5.269 -7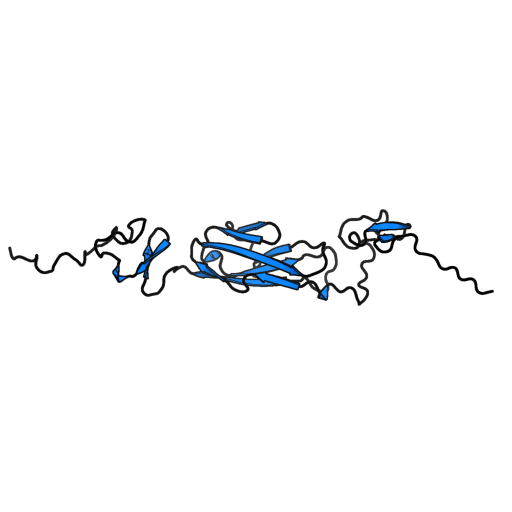.026 3.685 1.00 93.81 103 GLN A N 1
ATOM 793 C CA . GLN A 1 103 ? 5.292 -7.058 2.225 1.00 93.81 103 GLN A CA 1
ATOM 794 C C . GLN A 1 103 ? 5.656 -8.463 1.721 1.00 93.81 103 GLN A C 1
ATOM 796 O O . GLN A 1 103 ? 6.610 -9.077 2.200 1.00 93.81 103 GLN A O 1
ATOM 801 N N . THR A 1 104 ? 4.905 -8.966 0.741 1.00 92.75 104 THR A N 1
ATOM 802 C CA . THR A 1 104 ? 5.184 -10.205 -0.000 1.00 92.75 104 THR A CA 1
ATOM 803 C C . THR A 1 104 ? 4.944 -9.948 -1.487 1.00 92.75 104 THR A C 1
ATOM 805 O O . THR A 1 104 ? 3.815 -10.046 -1.955 1.00 92.75 104 THR A O 1
ATOM 808 N N . GLY A 1 105 ? 6.000 -9.589 -2.226 1.00 87.38 105 GLY A N 1
ATOM 809 C CA . GLY A 1 105 ? 5.891 -9.263 -3.652 1.00 87.38 105 GLY A CA 1
ATOM 810 C C . GLY A 1 105 ? 4.990 -8.048 -3.897 1.00 87.38 105 GLY A 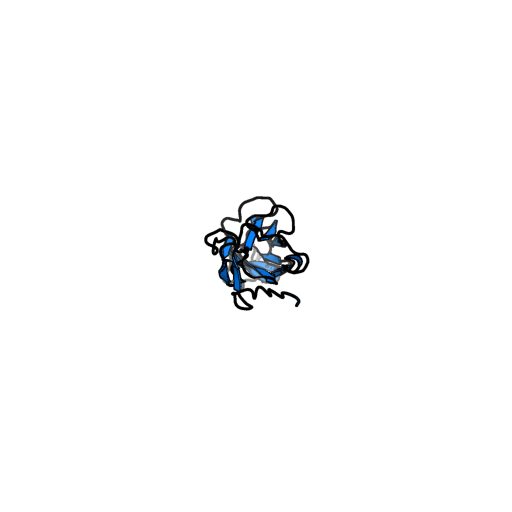C 1
ATOM 811 O O . GLY A 1 105 ? 5.325 -6.946 -3.458 1.00 87.38 105 GLY A O 1
ATOM 812 N N . ASP A 1 106 ? 3.862 -8.283 -4.571 1.00 89.88 106 ASP A N 1
ATOM 813 C CA . ASP A 1 106 ? 2.811 -7.318 -4.916 1.00 89.88 106 ASP A CA 1
ATOM 814 C C . ASP A 1 106 ? 1.838 -7.005 -3.763 1.00 89.88 106 ASP A C 1
ATOM 816 O O . ASP A 1 106 ? 1.120 -6.003 -3.818 1.00 89.88 106 ASP A O 1
ATOM 820 N N . LEU A 1 107 ? 1.815 -7.832 -2.712 1.00 93.44 107 LEU A N 1
ATOM 821 C CA . LEU A 1 107 ? 0.874 -7.723 -1.597 1.00 93.44 107 LEU A CA 1
ATOM 822 C C . LEU A 1 107 ? 1.519 -7.084 -0.359 1.00 93.44 107 LEU A C 1
ATOM 824 O O . LEU A 1 107 ? 2.539 -7.564 0.144 1.00 93.44 107 LEU A O 1
ATOM 828 N N . LEU A 1 108 ? 0.865 -6.067 0.197 1.00 95.25 108 LEU A N 1
ATOM 829 C CA . LEU A 1 108 ? 1.144 -5.525 1.523 1.00 95.25 108 LEU A CA 1
ATOM 830 C C . LEU A 1 108 ? 0.018 -5.926 2.482 1.00 95.25 108 LEU A C 1
ATOM 832 O O . LEU A 1 108 ? -1.132 -5.539 2.293 1.00 95.25 108 LEU A O 1
ATOM 836 N N . ARG A 1 109 ? 0.356 -6.695 3.521 1.00 95.69 109 ARG A N 1
ATOM 837 C CA . ARG A 1 109 ? -0.586 -7.128 4.562 1.00 95.69 109 ARG A CA 1
ATOM 838 C C . ARG A 1 109 ? -0.271 -6.447 5.888 1.00 95.69 109 ARG A C 1
ATOM 840 O O . ARG A 1 109 ? 0.811 -6.643 6.437 1.00 95.69 109 ARG A O 1
ATOM 847 N N . LEU A 1 110 ? -1.226 -5.701 6.426 1.00 94.81 110 LEU A N 1
ATOM 848 C CA . LEU A 1 110 ? -1.193 -5.104 7.761 1.00 94.81 110 LEU A CA 1
ATOM 849 C C . LEU A 1 110 ? -2.076 -5.933 8.692 1.00 94.81 110 LEU A C 1
ATOM 851 O O . LEU A 1 110 ? -3.281 -6.046 8.477 1.00 94.81 110 LEU A O 1
ATOM 855 N N . THR A 1 111 ? -1.497 -6.520 9.732 1.00 92.81 111 THR A N 1
ATOM 856 C CA . THR A 1 111 ? -2.264 -7.279 10.731 1.00 92.81 111 THR A CA 1
ATOM 857 C C . THR A 1 111 ? -2.622 -6.398 11.915 1.00 92.81 111 THR A C 1
ATOM 859 O O . THR A 1 111 ? -1.750 -5.709 12.438 1.00 92.81 111 THR A O 1
ATOM 862 N N . SER A 1 112 ? -3.862 -6.478 12.400 1.00 89.31 112 SER A N 1
ATOM 863 C CA . SER A 1 112 ? -4.323 -5.702 13.558 1.00 89.31 112 SER A CA 1
ATOM 864 C C . SER A 1 112 ? -4.124 -4.192 13.368 1.00 89.31 112 SER A C 1
ATOM 866 O O . SER A 1 112 ? -3.306 -3.580 14.054 1.00 89.31 112 SER A O 1
ATOM 868 N N . ALA A 1 113 ? -4.856 -3.610 12.415 1.00 90.12 113 ALA A N 1
ATOM 869 C CA . ALA A 1 113 ? -4.741 -2.207 12.032 1.00 90.12 113 ALA A CA 1
ATOM 870 C C . ALA A 1 113 ? -4.928 -1.246 13.223 1.00 90.12 113 ALA A C 1
ATOM 872 O O . ALA A 1 113 ? -5.868 -1.373 14.003 1.00 90.12 113 ALA A O 1
ATOM 873 N N . THR A 1 114 ? -4.050 -0.260 13.367 1.00 90.25 114 THR A N 1
ATOM 874 C CA . THR A 1 114 ? -4.138 0.804 14.378 1.00 90.25 114 THR A CA 1
ATOM 875 C C . THR A 1 114 ? -4.279 2.166 13.696 1.00 90.25 114 THR A C 1
ATOM 877 O O . THR A 1 114 ? -3.969 2.286 12.509 1.00 90.25 114 THR A O 1
ATOM 880 N N . PRO A 1 115 ? -4.691 3.232 14.408 1.00 88.94 115 PRO A N 1
ATOM 881 C CA . PRO A 1 115 ? -4.785 4.567 13.815 1.00 88.94 115 PRO A CA 1
ATOM 882 C C . PRO A 1 115 ? -3.445 5.063 13.258 1.00 88.94 115 PRO A C 1
ATOM 884 O O . PRO A 1 115 ? -3.428 5.797 12.276 1.00 88.94 115 PRO A O 1
ATOM 887 N N . GLU A 1 116 ? -2.326 4.605 13.830 1.00 89.88 116 GLU A N 1
ATOM 888 C CA . GLU A 1 116 ? -0.957 4.897 13.378 1.00 89.88 116 GLU A CA 1
ATOM 889 C C . GLU A 1 116 ? -0.619 4.285 12.009 1.00 89.88 116 GLU A C 1
ATOM 891 O O . GLU A 1 116 ? 0.312 4.730 11.328 1.00 89.88 116 GLU A O 1
ATOM 896 N N . ASN A 1 117 ? -1.368 3.261 11.587 1.00 92.00 117 ASN A N 1
ATOM 897 C CA . ASN A 1 117 ? -1.260 2.714 10.239 1.00 92.00 117 ASN A CA 1
ATOM 898 C C . ASN A 1 117 ? -1.917 3.615 9.189 1.00 92.00 117 ASN A C 1
ATOM 900 O O . ASN A 1 117 ? -1.711 3.367 8.003 1.00 92.00 117 ASN A O 1
ATOM 904 N N . SER A 1 118 ? -2.677 4.639 9.588 1.00 92.31 118 SER A N 1
ATOM 905 C CA . SER A 1 118 ? -3.275 5.578 8.641 1.00 92.31 118 SER A CA 1
ATOM 906 C C . SER A 1 118 ? -2.205 6.392 7.920 1.00 92.31 118 SER A C 1
ATOM 908 O O . SER A 1 118 ? -1.173 6.758 8.492 1.00 92.31 118 SER A O 1
ATOM 910 N N . GLY A 1 119 ? -2.476 6.704 6.660 1.00 92.88 119 GLY A N 1
ATOM 911 C CA . GLY A 1 119 ? -1.587 7.484 5.815 1.00 92.88 119 GLY A CA 1
ATOM 912 C C . GLY A 1 119 ? -1.583 6.992 4.377 1.00 92.88 119 GLY A C 1
ATOM 913 O O . GLY A 1 119 ? -2.329 6.089 3.996 1.00 92.88 119 GLY A O 1
ATOM 914 N N . ARG A 1 120 ? -0.716 7.609 3.577 1.00 94.44 120 ARG A N 1
ATOM 915 C CA . ARG A 1 120 ? -0.555 7.282 2.165 1.00 94.44 120 ARG A CA 1
ATOM 916 C C . ARG A 1 120 ? 0.510 6.213 1.971 1.00 94.44 120 ARG A C 1
ATOM 918 O O . ARG A 1 120 ? 1.677 6.430 2.312 1.00 94.44 120 ARG A O 1
ATOM 925 N N . TYR A 1 121 ? 0.106 5.102 1.374 1.00 94.38 121 TYR A N 1
ATOM 926 C CA . TYR A 1 121 ? 0.987 4.024 0.943 1.00 94.38 121 TYR A CA 1
ATOM 927 C C . TYR A 1 121 ? 1.222 4.152 -0.553 1.00 94.38 121 TYR A C 1
ATOM 929 O O . TYR A 1 121 ? 0.280 4.366 -1.313 1.00 94.38 121 TYR A O 1
ATOM 937 N N . ILE A 1 122 ? 2.479 4.037 -0.958 1.00 92.94 122 ILE A N 1
ATOM 938 C CA . ILE A 1 122 ? 2.911 4.166 -2.344 1.00 92.94 122 ILE A CA 1
ATOM 939 C C . ILE A 1 122 ? 3.441 2.808 -2.780 1.00 92.94 122 ILE A C 1
ATOM 941 O O . ILE A 1 122 ? 4.329 2.250 -2.131 1.00 92.94 122 ILE A O 1
ATOM 945 N N . CYS A 1 123 ? 2.898 2.290 -3.875 1.00 91.81 123 CYS A N 1
ATOM 946 C CA . CYS A 1 123 ? 3.520 1.200 -4.604 1.00 91.81 123 CYS A CA 1
ATOM 947 C C . CYS A 1 123 ? 4.351 1.798 -5.734 1.00 91.81 123 CYS A C 1
ATOM 949 O O . CYS A 1 123 ? 3.833 2.592 -6.518 1.00 91.81 123 CYS A O 1
ATOM 951 N N . HIS A 1 124 ? 5.622 1.427 -5.819 1.00 88.12 124 HIS A N 1
ATOM 952 C CA . HIS A 1 124 ? 6.525 1.909 -6.857 1.00 88.12 124 HIS A CA 1
ATOM 953 C C . HIS A 1 124 ? 7.474 0.811 -7.335 1.00 88.12 124 HIS A C 1
ATOM 955 O O . HIS A 1 124 ? 7.667 -0.212 -6.674 1.00 88.12 124 HIS A O 1
ATOM 961 N N . THR A 1 125 ? 8.082 1.036 -8.495 1.00 80.88 125 THR A N 1
ATOM 962 C CA . THR A 1 125 ? 9.155 0.195 -9.037 1.00 80.88 125 THR A CA 1
ATOM 963 C C . THR A 1 125 ? 10.467 0.958 -9.084 1.00 80.88 125 THR A C 1
ATOM 965 O O . THR A 1 125 ? 10.518 2.065 -9.621 1.00 80.88 125 THR A O 1
ATOM 968 N N . ASP A 1 126 ? 11.548 0.331 -8.638 1.00 68.75 126 ASP A N 1
ATOM 969 C CA . ASP A 1 126 ? 12.882 0.917 -8.745 1.00 68.75 126 ASP A CA 1
ATOM 970 C C . ASP A 1 126 ? 13.562 0.315 -9.979 1.00 68.75 126 ASP A C 1
ATOM 972 O O . ASP A 1 126 ? 13.984 -0.842 -9.955 1.00 68.75 126 ASP A O 1
ATOM 976 N N . PHE A 1 127 ? 13.638 1.069 -11.079 1.00 61.53 127 PHE A N 1
ATOM 977 C CA . PHE A 1 127 ? 14.434 0.657 -12.236 1.00 61.53 127 PHE A CA 1
ATOM 978 C C . PHE A 1 127 ? 15.919 0.818 -11.915 1.00 61.53 127 PHE A C 1
ATOM 980 O O . PHE A 1 127 ? 16.376 1.896 -11.521 1.00 61.53 127 PHE A O 1
ATOM 987 N N . TYR A 1 128 ? 16.691 -0.252 -12.097 1.00 48.44 128 TYR A N 1
ATOM 988 C CA . TYR A 1 128 ? 18.136 -0.199 -11.933 1.00 48.44 128 TYR A CA 1
ATOM 989 C C . TYR A 1 128 ? 18.744 0.516 -13.149 1.00 48.44 128 TYR A C 1
ATOM 991 O O . TYR A 1 128 ? 18.927 -0.086 -14.199 1.00 48.44 128 TYR A O 1
ATOM 999 N N . GLY A 1 129 ? 19.040 1.816 -13.023 1.00 50.47 129 GLY A N 1
ATOM 1000 C CA . GLY A 1 129 ? 20.054 2.453 -13.874 1.00 50.47 129 GLY A CA 1
ATOM 1001 C C . GLY A 1 129 ? 19.714 3.731 -14.650 1.00 50.47 129 GLY A C 1
ATOM 1002 O O . GLY A 1 129 ? 20.635 4.263 -15.264 1.00 50.47 129 GLY A O 1
ATOM 1003 N N . GLN A 1 130 ? 18.499 4.297 -14.627 1.00 48.53 130 GLN A N 1
ATOM 1004 C CA . GLN A 1 130 ? 18.259 5.616 -15.254 1.00 48.53 130 GLN A CA 1
ATOM 1005 C C . GLN A 1 130 ? 17.395 6.547 -14.394 1.00 48.53 130 GLN A C 1
ATOM 1007 O O . GLN A 1 130 ? 16.224 6.306 -14.133 1.00 48.53 130 GLN A O 1
ATOM 1012 N N . SER A 1 131 ? 17.993 7.666 -13.985 1.00 48.41 131 SER A N 1
ATOM 1013 C CA . SER A 1 131 ? 17.423 8.727 -13.147 1.00 48.41 131 SER A CA 1
ATOM 1014 C C . SER A 1 131 ? 16.505 9.705 -13.894 1.00 48.41 131 SER A C 1
ATOM 1016 O O . SER A 1 131 ? 16.291 10.829 -13.439 1.00 48.41 131 SER A O 1
ATOM 1018 N N . SER A 1 132 ? 15.949 9.328 -15.044 1.00 52.41 132 SER A N 1
ATOM 1019 C CA . SER A 1 132 ? 15.033 10.209 -15.762 1.00 52.41 132 SER A CA 1
ATOM 1020 C C . SER A 1 132 ? 14.187 9.428 -16.758 1.00 52.41 132 SER A C 1
ATOM 1022 O O . SER A 1 132 ? 14.577 9.265 -17.906 1.00 52.41 132 SER A O 1
ATOM 1024 N N . HIS A 1 133 ? 13.057 8.924 -16.264 1.00 48.12 133 HIS A N 1
ATOM 1025 C CA . HIS A 1 133 ? 11.728 8.879 -16.889 1.00 48.12 133 HIS A CA 1
ATOM 1026 C C . HIS A 1 133 ? 10.950 7.650 -16.384 1.00 48.12 133 HIS A C 1
ATOM 1028 O O . HIS A 1 133 ? 11.157 6.523 -16.813 1.00 48.12 133 HIS A O 1
ATOM 1034 N N . THR A 1 134 ? 10.043 7.953 -15.449 1.00 49.69 134 THR A N 1
ATOM 1035 C CA . THR A 1 134 ? 8.900 7.155 -14.982 1.00 49.69 134 THR A CA 1
ATOM 1036 C C . THR A 1 134 ? 9.204 5.947 -14.087 1.00 49.69 134 THR A C 1
ATOM 1038 O O . THR A 1 134 ? 9.094 4.792 -14.481 1.00 49.69 134 THR A O 1
ATOM 1041 N N . THR A 1 135 ? 9.459 6.214 -12.802 1.00 59.28 135 THR A N 1
ATOM 1042 C CA . THR A 1 135 ? 9.038 5.291 -11.737 1.00 59.28 135 THR A CA 1
ATOM 1043 C C . THR A 1 135 ? 7.516 5.198 -11.828 1.00 59.28 135 THR A C 1
ATOM 1045 O O . THR A 1 135 ? 6.821 6.124 -11.405 1.00 59.28 135 THR A O 1
ATOM 1048 N N . ALA A 1 136 ? 6.992 4.139 -12.450 1.00 75.94 136 ALA A N 1
ATOM 1049 C CA . ALA A 1 136 ? 5.568 3.863 -12.368 1.00 75.94 136 ALA A CA 1
ATOM 1050 C C . ALA A 1 136 ? 5.235 3.722 -10.880 1.00 75.94 136 ALA A C 1
ATOM 1052 O O . ALA A 1 136 ? 5.910 3.000 -10.139 1.00 75.94 136 ALA A O 1
ATOM 1053 N N . GLN A 1 137 ? 4.270 4.510 -10.429 1.00 87.50 137 GLN A N 1
ATOM 1054 C CA . GLN A 1 137 ? 3.864 4.549 -9.039 1.00 87.50 137 GLN A CA 1
ATOM 1055 C C . GLN A 1 137 ? 2.369 4.795 -8.965 1.00 87.50 137 GLN A C 1
ATOM 1057 O O . GLN A 1 137 ? 1.816 5.548 -9.765 1.00 87.50 137 GLN A O 1
ATOM 1062 N N . ASP A 1 138 ? 1.750 4.192 -7.968 1.00 91.06 138 ASP A N 1
ATOM 1063 C CA . ASP A 1 138 ? 0.376 4.472 -7.588 1.00 91.06 138 ASP A CA 1
ATOM 1064 C C . ASP A 1 138 ? 0.308 4.595 -6.066 1.00 91.06 138 ASP A C 1
ATOM 1066 O O . ASP A 1 138 ? 1.221 4.163 -5.348 1.00 91.06 138 ASP A O 1
ATOM 1070 N N . TYR A 1 139 ? -0.744 5.226 -5.559 1.00 93.12 139 TYR A N 1
ATOM 1071 C CA . TYR A 1 139 ? -0.909 5.442 -4.131 1.00 93.12 139 TYR A CA 1
ATOM 1072 C C . TYR A 1 139 ? -2.319 5.123 -3.654 1.00 93.12 139 TYR A C 1
ATOM 1074 O O . TYR A 1 139 ? -3.305 5.289 -4.363 1.00 93.12 139 TYR A O 1
ATOM 1082 N N . ILE A 1 140 ? -2.400 4.716 -2.391 1.00 93.38 140 ILE A N 1
ATOM 1083 C CA . ILE A 1 140 ? -3.655 4.547 -1.672 1.00 93.38 140 ILE A CA 1
ATOM 1084 C C . ILE A 1 140 ? -3.578 5.278 -0.337 1.00 93.38 140 ILE A C 1
ATOM 1086 O O . ILE A 1 140 ? -2.602 5.161 0.409 1.00 93.38 140 ILE A O 1
ATOM 1090 N N . ASP A 1 141 ? -4.630 6.026 -0.029 1.00 93.44 141 ASP A N 1
ATOM 1091 C CA . ASP A 1 141 ? -4.827 6.626 1.283 1.00 93.44 141 ASP A CA 1
ATOM 1092 C C . ASP A 1 141 ? -5.602 5.631 2.164 1.00 93.44 141 ASP A C 1
ATOM 1094 O O . ASP A 1 141 ? -6.786 5.366 1.939 1.00 93.44 141 ASP A O 1
ATOM 1098 N N . LEU A 1 142 ? -4.912 5.042 3.145 1.00 93.12 142 LEU A N 1
ATOM 1099 C CA . LEU A 1 142 ? -5.510 4.155 4.141 1.00 93.12 142 LEU A CA 1
ATOM 1100 C C . LEU A 1 142 ? -5.951 4.986 5.343 1.00 93.12 142 LEU A C 1
ATOM 1102 O O . LEU A 1 142 ? -5.139 5.685 5.960 1.00 93.12 142 LEU A O 1
ATOM 1106 N N . ARG A 1 143 ? -7.221 4.857 5.717 1.00 91.44 143 ARG A N 1
ATOM 1107 C CA . ARG A 1 143 ? -7.770 5.470 6.926 1.00 91.44 143 ARG A CA 1
ATOM 1108 C C . ARG A 1 143 ? -8.211 4.381 7.886 1.00 91.44 143 ARG A C 1
ATOM 1110 O O . ARG A 1 143 ? -9.062 3.571 7.534 1.00 91.44 143 ARG A O 1
ATOM 1117 N N . VAL A 1 144 ? -7.637 4.365 9.087 1.00 90.31 144 VAL A N 1
ATOM 1118 C CA . VAL A 1 144 ? -8.042 3.431 10.139 1.00 90.31 144 VAL A CA 1
ATOM 1119 C C . VAL A 1 144 ? -8.915 4.157 11.152 1.00 90.31 144 VAL A C 1
ATOM 1121 O O . VAL A 1 144 ? -8.443 5.042 11.868 1.00 90.31 144 VAL A O 1
ATOM 1124 N N . GLU A 1 145 ? -10.189 3.783 11.218 1.00 84.44 145 GLU A N 1
ATOM 1125 C CA . GLU A 1 145 ? -11.137 4.353 12.168 1.00 84.44 145 GLU A CA 1
ATOM 1126 C C . GLU A 1 145 ? -11.171 3.553 13.473 1.00 84.44 145 GLU A C 1
ATOM 1128 O O . GLU A 1 145 ? -11.223 2.321 13.494 1.00 84.44 145 GLU A O 1
ATOM 1133 N N . LEU A 1 146 ? -11.149 4.286 14.589 1.00 74.69 146 LEU A N 1
ATOM 1134 C CA . LEU A 1 146 ? -11.237 3.722 15.936 1.00 74.69 146 LEU A CA 1
ATOM 1135 C C . LEU A 1 146 ? -12.624 3.160 16.260 1.00 74.69 146 LEU A C 1
ATOM 1137 O O . LEU A 1 146 ? -12.733 2.377 17.200 1.00 74.69 146 LEU A O 1
ATOM 1141 N N . ASN A 1 147 ? -13.658 3.549 15.506 1.00 68.94 147 ASN A N 1
ATOM 1142 C CA . ASN A 1 147 ? -15.024 3.115 15.756 1.00 68.94 147 ASN A CA 1
ATOM 1143 C C . ASN A 1 147 ? -15.499 2.163 14.640 1.00 68.94 147 ASN A C 1
ATOM 1145 O O . ASN A 1 147 ? -15.790 2.625 13.540 1.00 68.94 147 ASN A O 1
ATOM 1149 N N . PRO A 1 148 ? -15.545 0.839 14.880 1.00 70.00 148 PRO A N 1
ATOM 1150 C CA . PRO A 1 148 ? -16.091 -0.129 13.928 1.00 70.00 148 PRO A CA 1
ATOM 1151 C C . PRO A 1 148 ? -17.621 -0.143 13.858 1.00 70.00 148 PRO A C 1
ATOM 1153 O O . PRO A 1 148 ? -18.172 -0.867 13.036 1.00 70.00 148 PRO A O 1
ATOM 1156 N N . CYS A 1 149 ? -18.298 0.612 14.724 1.00 75.44 149 CYS A N 1
ATOM 1157 C CA . CYS A 1 149 ? -19.747 0.576 14.872 1.00 75.44 149 CYS A CA 1
ATOM 1158 C C . CYS A 1 149 ? -20.380 1.915 14.476 1.00 75.44 149 CYS A C 1
ATOM 1160 O O . CYS A 1 149 ? -19.754 2.977 14.584 1.00 75.44 149 CYS A O 1
ATOM 1162 N N . THR A 1 150 ? -21.630 1.864 14.017 1.00 77.00 150 THR A N 1
ATOM 1163 C CA . THR A 1 150 ? -22.414 3.067 13.709 1.00 77.00 150 THR A CA 1
ATOM 1164 C C . THR A 1 150 ? -22.762 3.846 14.986 1.00 77.00 150 THR A C 1
ATOM 1166 O O . THR A 1 150 ? -22.588 3.354 16.099 1.00 77.00 150 THR A O 1
ATOM 1169 N N . LEU A 1 151 ? -23.245 5.088 14.847 1.00 73.62 151 LEU A N 1
ATOM 1170 C CA . LEU A 1 151 ? -23.610 5.939 15.993 1.00 73.62 151 LEU A CA 1
ATOM 1171 C C . LEU A 1 151 ? -24.648 5.298 16.931 1.00 73.62 151 LEU A C 1
ATOM 1173 O O . LEU A 1 151 ? -24.678 5.647 18.108 1.00 73.62 151 LEU A O 1
ATOM 1177 N N . ASP A 1 152 ? -25.459 4.368 16.422 1.00 80.94 152 ASP A N 1
ATOM 1178 C CA . ASP A 1 152 ? -26.529 3.693 17.163 1.00 80.94 152 ASP A CA 1
ATOM 1179 C C . ASP A 1 152 ? -26.122 2.299 17.680 1.00 80.94 152 ASP A C 1
ATOM 1181 O O . ASP A 1 152 ? -26.965 1.521 18.138 1.00 80.94 152 ASP A O 1
ATOM 1185 N N . GLU A 1 153 ? -24.828 1.971 17.634 1.00 85.50 153 GLU A N 1
ATOM 1186 C CA . GLU A 1 153 ? -24.284 0.667 18.008 1.00 85.50 153 GLU A CA 1
ATOM 1187 C C . GLU A 1 153 ? -23.180 0.770 19.076 1.00 85.50 153 GLU A C 1
ATOM 1189 O O . GLU A 1 153 ? -22.382 1.705 19.126 1.00 85.50 153 GLU A O 1
ATOM 1194 N N . PHE A 1 154 ? -23.129 -0.237 19.943 1.00 84.94 154 PHE A N 1
ATOM 1195 C CA . PHE A 1 154 ? -22.143 -0.430 20.992 1.00 84.94 154 PHE A CA 1
ATOM 1196 C C . PHE A 1 154 ? -21.018 -1.369 20.534 1.00 84.94 154 PHE A C 1
ATOM 1198 O O . PHE A 1 154 ? -21.297 -2.502 20.124 1.00 84.94 154 PHE A O 1
ATOM 1205 N N . PRO A 1 155 ? -19.745 -0.949 20.647 1.00 84.31 155 PRO A N 1
ATOM 1206 C CA . PRO A 1 155 ? -18.602 -1.815 20.394 1.00 84.31 155 PRO A CA 1
ATOM 1207 C C . PRO A 1 155 ? -18.329 -2.737 21.592 1.00 84.31 155 PRO A C 1
ATOM 1209 O O . PRO A 1 155 ? -17.832 -2.306 22.635 1.00 84.31 155 PRO A O 1
ATOM 1212 N N . CYS A 1 156 ? -18.587 -4.031 21.417 1.00 85.50 156 CYS A N 1
ATOM 1213 C CA . CYS A 1 156 ? -18.184 -5.077 22.353 1.00 85.50 156 CYS A CA 1
ATOM 1214 C C . CYS A 1 156 ? -16.651 -5.166 22.469 1.00 85.50 156 CYS A C 1
ATOM 1216 O O . CYS A 1 156 ? -15.910 -4.832 21.536 1.00 85.50 156 CYS A O 1
ATOM 1218 N N . LYS A 1 157 ? -16.133 -5.714 23.575 1.00 83.31 157 LYS A N 1
ATOM 1219 C CA . LYS A 1 157 ? -14.676 -5.849 23.781 1.00 83.31 157 LYS A CA 1
ATOM 1220 C C . LYS A 1 157 ? -14.036 -6.821 22.785 1.00 83.31 157 LYS A C 1
ATOM 1222 O O . LYS A 1 157 ? -12.853 -6.688 22.467 1.00 83.31 157 LYS A O 1
ATOM 1227 N N . ASN A 1 158 ? -14.799 -7.788 22.274 1.00 79.69 158 ASN A N 1
ATOM 1228 C CA . ASN A 1 158 ? -14.359 -8.696 21.214 1.00 79.69 158 ASN A CA 1
ATOM 1229 C C . ASN A 1 158 ? -14.470 -8.117 19.788 1.00 79.69 158 ASN A C 1
ATOM 1231 O O . ASN A 1 158 ? -14.123 -8.833 18.847 1.00 79.69 158 ASN A O 1
ATOM 1235 N N . ARG A 1 159 ? -14.884 -6.847 19.633 1.00 75.44 159 ARG A N 1
ATOM 1236 C CA . ARG A 1 159 ? -15.102 -6.136 18.355 1.00 75.44 159 ARG A CA 1
ATOM 1237 C C . ARG A 1 159 ? -16.396 -6.494 17.610 1.00 75.44 159 ARG A C 1
ATOM 1239 O O . ARG A 1 159 ? -16.534 -6.146 16.443 1.00 75.44 159 ARG A O 1
ATOM 1246 N N . GLN A 1 160 ? -17.341 -7.168 18.262 1.00 84.31 160 GLN A N 1
ATOM 1247 C CA . GLN A 1 160 ? -18.715 -7.284 17.770 1.00 84.31 160 GLN A CA 1
ATOM 1248 C C . GLN A 1 160 ? -19.450 -5.949 17.974 1.00 84.31 160 GLN A C 1
ATOM 1250 O O . GLN A 1 160 ? -19.274 -5.309 19.006 1.00 84.31 160 GLN A O 1
ATOM 1255 N N . CYS A 1 161 ? -20.268 -5.530 17.011 1.00 88.00 161 CYS A N 1
ATOM 1256 C CA . CYS A 1 161 ? -21.179 -4.397 17.179 1.00 88.00 161 CYS A CA 1
ATOM 1257 C C . CYS A 1 161 ? -22.581 -4.927 17.475 1.00 88.00 161 CYS A C 1
ATOM 1259 O O . CYS A 1 161 ? -23.044 -5.864 16.818 1.00 88.00 161 CYS A O 1
ATOM 1261 N N . ILE A 1 162 ? -23.242 -4.338 18.465 1.00 88.12 162 ILE A N 1
ATOM 1262 C CA . ILE A 1 162 ? -24.645 -4.607 18.795 1.00 88.12 162 ILE A CA 1
ATOM 1263 C C . ILE A 1 162 ? -25.390 -3.270 18.891 1.00 88.12 162 ILE A C 1
ATOM 1265 O O . ILE A 1 162 ? -24.763 -2.272 19.231 1.00 88.12 162 ILE A O 1
ATOM 1269 N N . PRO A 1 163 ? -26.697 -3.186 18.616 1.00 89.50 163 PRO A N 1
ATOM 1270 C CA . PRO A 1 163 ? -27.478 -1.975 18.864 1.00 89.50 163 PRO A CA 1
ATOM 1271 C C . PRO A 1 163 ? -27.312 -1.442 20.295 1.00 89.50 163 PRO A C 1
ATOM 1273 O O . PRO A 1 163 ? -27.322 -2.219 21.247 1.00 89.50 163 PRO A O 1
ATOM 1276 N N . LEU A 1 164 ? -27.251 -0.118 20.477 1.00 85.56 164 LEU A N 1
ATOM 1277 C CA . LEU A 1 164 ? -27.166 0.507 21.810 1.00 85.56 164 LEU A CA 1
ATOM 1278 C C . LEU A 1 164 ? -28.318 0.094 22.745 1.00 85.56 164 LEU A C 1
ATOM 1280 O O . LEU A 1 164 ? -28.148 0.089 23.959 1.00 85.56 164 LEU A O 1
ATOM 1284 N N . LEU A 1 165 ? -29.480 -0.269 22.189 1.00 87.19 165 LEU A N 1
ATOM 1285 C CA . LEU A 1 165 ? -30.637 -0.765 22.947 1.00 87.19 165 LEU A CA 1
ATOM 1286 C C . LEU A 1 165 ? -30.410 -2.138 23.594 1.00 87.19 165 LEU A C 1
ATOM 1288 O O . LEU A 1 165 ? -31.151 -2.490 24.503 1.00 87.19 165 LEU A O 1
ATOM 1292 N N . GLN A 1 166 ? -29.425 -2.895 23.111 1.00 90.50 166 GLN A N 1
ATOM 1293 C CA . GLN A 1 166 ? -29.057 -4.220 23.615 1.00 90.50 166 GLN A CA 1
ATOM 1294 C C . GLN A 1 166 ? -27.973 -4.157 24.698 1.00 90.50 166 GLN A C 1
ATOM 1296 O O . GLN A 1 166 ? -27.488 -5.183 25.158 1.00 90.50 166 GLN A O 1
ATOM 1301 N N . VAL A 1 167 ? -27.551 -2.952 25.088 1.00 90.62 167 VAL A N 1
ATOM 1302 C CA . VAL A 1 167 ? -26.579 -2.761 26.165 1.00 90.62 167 VAL A CA 1
ATOM 1303 C C . VAL A 1 167 ? -27.317 -2.705 27.492 1.00 90.62 167 VAL A C 1
ATOM 1305 O O . VAL A 1 167 ? -28.212 -1.876 27.668 1.00 90.62 167 VAL A O 1
ATOM 1308 N N . CYS A 1 168 ? -26.884 -3.518 28.454 1.00 89.81 168 CYS A N 1
ATOM 1309 C CA . CYS A 1 168 ? -27.491 -3.598 29.779 1.00 89.81 168 CYS A CA 1
ATOM 1310 C C . CYS A 1 168 ? -28.980 -3.985 29.767 1.00 89.81 168 CYS A C 1
ATOM 1312 O O . CYS A 1 168 ? -29.702 -3.610 30.690 1.00 89.81 168 CYS A O 1
ATOM 1314 N N . ASP A 1 169 ? -29.462 -4.711 28.760 1.00 88.50 169 ASP A N 1
ATOM 1315 C CA . ASP A 1 169 ? -30.852 -5.174 28.686 1.00 88.50 169 ASP A CA 1
ATOM 1316 C C . ASP A 1 169 ? -31.091 -6.513 29.412 1.00 88.50 169 ASP A C 1
ATOM 1318 O O . ASP A 1 169 ? -32.218 -7.014 29.489 1.00 88.50 169 ASP A O 1
ATOM 1322 N N . GLY A 1 170 ? -30.038 -7.063 30.021 1.00 84.69 170 GLY A N 1
ATOM 1323 C CA . GLY A 1 170 ? -30.067 -8.302 30.787 1.00 84.69 170 GLY A CA 1
ATOM 1324 C C . GLY A 1 170 ? -29.860 -9.558 29.941 1.00 84.69 170 GLY A C 1
ATOM 1325 O O . GLY A 1 170 ? -29.947 -10.664 30.489 1.00 84.69 170 GLY A O 1
ATOM 1326 N N . ILE A 1 171 ? -29.581 -9.416 28.644 1.00 89.50 171 ILE A N 1
ATOM 1327 C CA . ILE A 1 171 ? -29.297 -10.512 27.719 1.00 89.50 171 ILE A CA 1
ATOM 1328 C C . ILE A 1 171 ? -27.882 -10.325 27.165 1.00 89.50 171 ILE A C 1
ATOM 1330 O O . ILE A 1 171 ? -27.502 -9.247 26.739 1.00 89.50 171 ILE A O 1
ATOM 1334 N N . LEU A 1 172 ? -27.095 -11.405 27.139 1.00 91.75 172 LEU A N 1
ATOM 1335 C CA . LEU A 1 172 ? -25.755 -11.386 26.547 1.00 91.75 172 LEU A CA 1
ATOM 1336 C C . LEU A 1 172 ? -25.851 -11.388 25.018 1.00 91.75 172 LEU A C 1
ATOM 1338 O O . LEU A 1 172 ? -26.099 -12.432 24.406 1.00 91.75 172 LEU A O 1
ATOM 1342 N N . HIS A 1 173 ? -25.617 -10.233 24.414 1.00 90.69 173 HIS A N 1
ATOM 1343 C CA . HIS A 1 173 ? -25.538 -10.033 22.973 1.00 90.69 173 HIS A CA 1
ATOM 1344 C C . HIS A 1 173 ? -24.092 -10.028 22.476 1.00 90.69 173 HIS A C 1
ATOM 1346 O O . HIS A 1 173 ? -23.811 -10.565 21.397 1.00 90.69 173 HIS A O 1
ATOM 1352 N N . CYS A 1 174 ? -23.153 -9.479 23.254 1.00 89.56 174 CYS A N 1
ATOM 1353 C CA . CYS A 1 174 ? -21.734 -9.614 22.941 1.00 89.56 174 CYS A CA 1
ATOM 1354 C C . CYS A 1 174 ? -21.276 -11.053 23.206 1.00 89.56 174 CYS A C 1
ATOM 1356 O O . CYS A 1 174 ? -21.528 -11.610 24.275 1.00 89.56 174 CYS A O 1
ATOM 1358 N N . SER A 1 175 ? -20.506 -11.644 22.286 1.00 89.06 175 SER A N 1
ATOM 1359 C CA . SER A 1 175 ? -19.973 -13.005 22.498 1.00 89.06 175 SER A CA 1
ATOM 1360 C C . SER A 1 175 ? -18.995 -13.091 23.682 1.00 89.06 175 SER A C 1
ATOM 1362 O O . SER A 1 175 ? -18.757 -14.174 24.210 1.00 89.06 175 SER A O 1
ATOM 1364 N N . ASP A 1 176 ? -18.411 -11.964 24.098 1.00 87.94 176 ASP A N 1
ATOM 1365 C CA . ASP A 1 176 ? -17.595 -11.844 25.311 1.00 87.94 176 ASP A CA 1
ATOM 1366 C C . ASP A 1 176 ? -18.365 -11.301 26.532 1.00 87.94 176 ASP A C 1
ATOM 1368 O O . ASP A 1 176 ? -17.791 -11.189 27.616 1.00 87.94 176 ASP A O 1
ATOM 1372 N N . GLY A 1 177 ? -19.651 -10.979 26.368 1.00 88.50 177 GLY A N 1
ATOM 1373 C CA . GLY A 1 177 ? -20.538 -10.485 27.421 1.00 88.50 177 GLY A CA 1
ATOM 1374 C C . GLY A 1 177 ? -20.249 -9.072 27.924 1.00 88.50 177 GLY A C 1
ATOM 1375 O O . GLY A 1 177 ? -20.717 -8.700 29.002 1.00 88.50 177 GLY A O 1
ATOM 1376 N N . SER A 1 178 ? -19.448 -8.283 27.198 1.00 89.38 178 SER A N 1
ATOM 1377 C CA . SER A 1 178 ? -19.085 -6.919 27.606 1.00 89.38 178 SER A CA 1
ATOM 1378 C C . SER A 1 178 ? -20.268 -5.962 27.745 1.00 89.38 178 SER A C 1
ATOM 1380 O O . SER A 1 178 ? -20.170 -5.006 28.510 1.00 89.38 178 SER A O 1
ATOM 1382 N N . ASP A 1 179 ? -21.359 -6.221 27.033 1.00 89.69 179 ASP A N 1
ATOM 1383 C CA . ASP A 1 179 ? -22.614 -5.469 27.089 1.00 89.69 179 A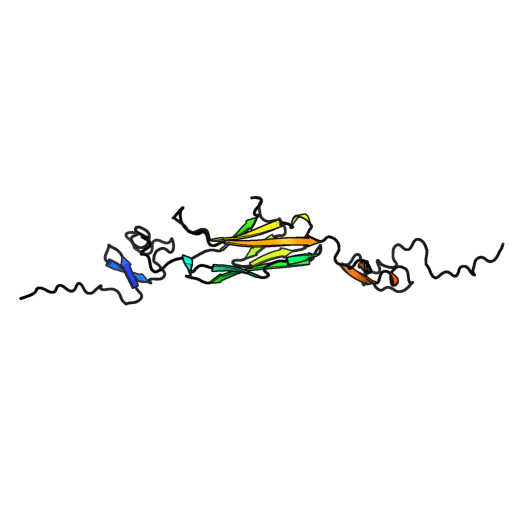SP A CA 1
ATOM 1384 C C . ASP A 1 179 ? -23.322 -5.554 28.446 1.00 89.69 179 ASP A C 1
ATOM 1386 O O . ASP A 1 179 ? -24.007 -4.611 28.828 1.00 89.69 179 ASP A O 1
ATOM 1390 N N . GLU A 1 180 ? -23.085 -6.620 29.214 1.00 92.00 180 GLU A N 1
ATOM 1391 C CA . GLU A 1 180 ? -23.691 -6.838 30.537 1.00 92.00 180 GLU A CA 1
ATOM 1392 C C . GLU A 1 180 ? -22.671 -6.788 31.692 1.00 92.00 180 GLU A C 1
ATOM 1394 O O . GLU A 1 180 ? -23.024 -6.850 32.874 1.00 92.00 180 GLU A O 1
ATOM 1399 N N . ALA A 1 181 ? -21.374 -6.675 31.383 1.00 87.19 181 ALA A N 1
ATOM 1400 C CA . ALA A 1 181 ? -20.302 -6.817 32.370 1.00 87.19 181 ALA A CA 1
ATOM 1401 C C . ALA A 1 181 ? -20.071 -5.572 33.248 1.00 87.19 181 ALA A C 1
ATOM 1403 O O . ALA A 1 181 ? -19.452 -5.673 34.308 1.00 87.19 181 ALA A O 1
ATOM 1404 N N . THR A 1 182 ? -20.494 -4.376 32.821 1.00 79.44 182 THR A N 1
ATOM 1405 C CA . THR A 1 182 ? -20.235 -3.103 33.538 1.00 79.44 182 THR A CA 1
ATOM 1406 C C . THR A 1 182 ? -21.477 -2.203 33.576 1.00 79.44 182 THR A C 1
ATOM 1408 O O . THR A 1 182 ? -21.410 -0.988 33.418 1.00 79.44 182 THR A O 1
ATOM 1411 N N . CYS A 1 183 ? -22.641 -2.798 33.832 1.00 84.06 183 CYS A N 1
ATOM 1412 C CA . CYS A 1 183 ? -23.887 -2.058 34.017 1.00 84.06 183 CYS A CA 1
ATOM 1413 C C . CYS A 1 183 ? -23.990 -1.534 35.455 1.00 84.06 183 CYS A C 1
ATOM 1415 O O . CYS A 1 183 ? -24.224 -2.298 36.393 1.00 84.06 183 CYS A O 1
ATOM 1417 N N . GLN A 1 184 ? -23.807 -0.222 35.644 1.00 71.69 184 GLN A N 1
ATOM 1418 C CA . GLN A 1 184 ? -23.931 0.418 36.964 1.00 71.69 184 GLN A CA 1
ATOM 1419 C C . GLN A 1 184 ? -25.391 0.597 37.408 1.00 71.69 184 GLN A C 1
ATOM 1421 O O . GLN A 1 184 ? -25.661 0.692 38.603 1.00 71.69 184 GLN A O 1
ATOM 1426 N N . ILE A 1 185 ? -26.339 0.588 36.467 1.00 60.88 185 ILE A N 1
ATOM 1427 C CA . ILE A 1 185 ? -27.779 0.583 36.729 1.00 60.88 185 ILE A CA 1
ATOM 1428 C C . ILE A 1 185 ? -28.398 -0.382 35.723 1.00 60.88 185 ILE A C 1
ATOM 1430 O O . ILE A 1 185 ? -28.247 -0.185 34.525 1.00 60.88 185 ILE A O 1
ATOM 1434 N N . ARG A 1 186 ? -29.060 -1.439 36.199 1.00 48.97 186 ARG A N 1
ATOM 1435 C CA . ARG A 1 186 ? -29.850 -2.323 35.334 1.00 48.97 186 ARG A CA 1
ATOM 1436 C C . ARG A 1 186 ? -31.164 -1.601 34.998 1.00 48.97 186 ARG A C 1
ATOM 1438 O O . ARG A 1 186 ? -31.975 -1.449 35.917 1.00 48.97 186 ARG A O 1
ATOM 1445 N N . PRO A 1 187 ? -31.412 -1.157 33.754 1.00 47.28 187 PRO A N 1
ATOM 1446 C CA . PRO A 1 187 ? -32.734 -0.733 33.321 1.00 47.28 187 PRO A CA 1
ATOM 1447 C C . PRO A 1 187 ? -33.586 -2.000 33.180 1.00 47.28 187 PRO A C 1
ATOM 1449 O O . PRO A 1 187 ? -33.552 -2.692 32.174 1.00 47.28 187 PRO A O 1
ATOM 1452 N N . GLY A 1 188 ? -34.270 -2.369 34.260 1.00 50.81 188 GLY A N 1
ATOM 1453 C CA . GLY A 1 188 ? -34.978 -3.648 34.359 1.00 50.81 188 GLY A CA 1
ATOM 1454 C C . GLY A 1 188 ? -35.183 -4.138 35.790 1.00 50.81 188 GLY A C 1
ATOM 1455 O O . GLY A 1 188 ? -35.959 -5.063 36.009 1.00 50.81 188 GLY A O 1
ATOM 1456 N N . ARG A 1 189 ? -34.560 -3.496 36.792 1.00 50.62 189 ARG A N 1
ATOM 1457 C CA . ARG A 1 189 ? -35.197 -3.446 38.112 1.00 50.62 189 ARG A CA 1
ATOM 1458 C C . ARG A 1 189 ? -36.192 -2.308 38.100 1.00 50.62 189 ARG A C 1
ATOM 1460 O O . ARG A 1 189 ? -35.828 -1.136 38.056 1.00 50.62 189 ARG A O 1
ATOM 1467 N N . ASP A 1 190 ? -37.434 -2.734 38.045 1.00 43.12 190 ASP A N 1
ATOM 1468 C CA . ASP A 1 190 ? -38.634 -1.955 38.204 1.00 43.12 190 ASP A CA 1
ATOM 1469 C C . ASP A 1 190 ? -38.475 -0.881 39.297 1.00 43.12 190 ASP A C 1
ATOM 1471 O O . ASP A 1 190 ? -38.068 -1.165 40.426 1.00 43.12 190 ASP A O 1
ATOM 1475 N N . LEU A 1 191 ? -38.835 0.361 38.969 1.00 50.59 191 LEU A N 1
ATOM 1476 C CA . LEU A 1 191 ? -39.051 1.427 39.954 1.00 50.59 191 LEU A CA 1
ATOM 1477 C C . LEU A 1 191 ? -40.283 1.138 40.843 1.00 50.59 191 LEU A C 1
ATOM 1479 O O . LEU A 1 191 ? -40.660 1.991 41.643 1.00 50.59 191 LEU A O 1
ATOM 1483 N N . SER A 1 192 ? -40.898 -0.046 40.729 1.00 51.19 192 SER A N 1
ATOM 1484 C CA . SER A 1 192 ? -41.922 -0.555 41.644 1.00 51.19 192 SER A CA 1
ATOM 1485 C C . SER A 1 192 ? -41.381 -1.292 42.884 1.00 51.19 192 SER A C 1
ATOM 1487 O O . SER A 1 192 ? -42.128 -1.424 43.847 1.00 51.19 192 SER A O 1
ATOM 1489 N N . ASP A 1 193 ? -40.093 -1.669 42.941 1.00 50.47 193 ASP A N 1
ATOM 1490 C CA . ASP A 1 193 ? -39.490 -2.306 44.136 1.00 50.47 193 ASP A CA 1
ATOM 1491 C C . ASP A 1 193 ? -38.960 -1.294 45.178 1.00 50.47 193 ASP A C 1
ATOM 1493 O O . ASP A 1 193 ? -38.322 -1.661 46.168 1.00 50.47 193 ASP A O 1
ATOM 1497 N N . LEU A 1 194 ? -39.257 -0.001 45.011 1.00 49.88 194 LEU A N 1
ATOM 1498 C CA . LEU A 1 194 ? -39.197 0.976 46.104 1.00 49.88 194 LEU A CA 1
ATOM 1499 C C . LEU A 1 194 ? -40.448 0.825 46.989 1.00 49.88 194 LEU A C 1
ATOM 1501 O O . LEU A 1 194 ? -41.247 1.750 47.138 1.00 49.88 194 LEU A O 1
ATOM 1505 N N . GLU A 1 195 ? -40.616 -0.348 47.608 1.00 45.78 195 GLU A N 1
ATOM 1506 C CA . GLU A 1 195 ? -41.450 -0.435 48.803 1.00 45.78 195 GLU A CA 1
ATOM 1507 C C . GLU A 1 195 ? -40.751 0.316 49.938 1.00 45.78 195 GLU A C 1
ATOM 1509 O O . GLU A 1 195 ? -39.621 0.016 50.331 1.00 45.78 195 GLU A O 1
ATOM 1514 N N . LEU A 1 196 ? -41.473 1.306 50.464 1.00 48.03 196 LEU A N 1
ATOM 1515 C CA . LEU A 1 196 ? -41.234 1.912 51.763 1.00 48.03 196 LEU A CA 1
ATOM 1516 C C . LEU A 1 196 ? -40.836 0.856 52.804 1.00 48.03 196 LEU A C 1
ATOM 1518 O O . LEU A 1 196 ? -41.649 -0.007 53.138 1.00 48.03 196 LEU A O 1
ATOM 1522 N N . LYS A 1 197 ? -39.671 1.047 53.425 1.00 39.41 197 LYS A N 1
ATOM 1523 C CA . LYS A 1 197 ? -39.481 0.893 54.872 1.00 39.41 197 LYS A CA 1
ATOM 1524 C C . LYS A 1 197 ? -38.540 1.966 55.394 1.00 39.41 197 LYS A C 1
ATOM 1526 O O . LYS A 1 197 ? -37.477 2.165 54.769 1.00 39.41 197 LYS A O 1
#

Sequence (197 aa):
YIDLRVELNPCTLDEFPCKNRQCIPLLQVCDGILHCSDGSDEATCQIRPGRDLSDLELKIEPSNREAHFGETVDLRCIAAGPQGFKLYWSRADGGNLPANARQTGDLLRLTSATPENSGRYICHTDFYGQSSHTTAQDYIDLRVELNPCTLDEFPCKNRQCIPLLQVCDGILHCSDGSDEATCQIRPGRDLSDLELK

Organism: NCBI:txid1464854

InterPro domains:
  IPR002172 Low-density lipoprotein (LDL) receptor class A repeat [PF00057] (10-45)
  IPR002172 Low-density lipoprotein (LDL) receptor class A repeat [PF00057] (148-183)
  IPR002172 Low-density lipoprotein (LDL) receptor class A repeat [PR00261] (21-42)
  IPR002172 Low-density lipoprotein (LDL) receptor class A repeat [PR00261] (159-180)
  IPR002172 Low-density lipoprotein (LDL) receptor class A repeat [PS50068] (10-46)
  IPR002172 Low-density lipoprotein (LDL) receptor class A repeat [PS50068] (148-184)
  IPR002172 Low-density lipoprotein (LDL) receptor class A repeat [SM00192] (10-47)
  IPR002172 Low-density lipoprotein (LDL) receptor class A repeat [SM00192] (148-185)
  IPR002172 Low-density lipoprotein (LDL) receptor class A repeat [cd00112] (11-45)
  IPR002172 Low-density lipoprotein (LDL) receptor class A repeat [cd00112] (149-183)
  IPR003598 Immunoglobulin subtype 2 [SM00408] (68-134)
  IPR003599 Immunoglobulin domain subtype [SM00409] (62-145)
  IPR007110 Immunoglobulin-like domain [PS50835] (49-141)
  IPR013783 Immunoglobulin-like fold [G3DSA:2.60.40.10] (54-145)
  IPR023415 Low-density lipoprotein (LDL) receptor class A, conserved site [PS01209] (23-45)
  IPR023415 Low-density lipoprotein (LDL) receptor class A, conserved site [PS01209] (161-183)
  IPR036055 LDL receptor-like superfamily [G3DSA:4.10.400.10] (8-49)
  IPR036055 LDL receptor-like superfamily [G3DSA:4.10.400.10] (146-187)
  IPR036055 LDL receptor-like superfamily [SSF57424] (8-45)
  IPR036055 LDL receptor-like superfamily [SSF57424] (146-183)

Secondary structure (DSSP, 8-state):
---------SS-TTEEE-TTS-EEEGGGSSSSS--STT-HHHHT----TTS-GGG-EEEEESSSEEEETT--EEEEEEEES-S---EEEEETTSPPPPTTEEEETTEEEESS--GGG-EEEEEEE--SS-SSS---EEEEEEEEES--S-TTEEE-TTS-EEEGGGTTSSS--STT-TTTTT-SS-TTS-TT-----